Protein AF-A0A2D4SM81-F1 (afdb_monomer)

Sequence (278 aa):
PNEGNGKFTEITHEAGLAWAGDAAAAGEWVDYNSDGLLDYYLPNGLWSNGSQELDSLFFRAEVAAYGDAILGNIPENTDNSDPMPNDVNGRAIFEANGGPNPILTVLRNHRTGAELSYSMAGNQRNRLFRNNGDGTFTEVGYLENADRQEDGYIVAPVDINNDGIQDLVLRNTDPAPENSYPSVIALQNTLHANAVNISLEGINSNRDGIGAMVTAKIGDQTILREVRSVNGAVQTQAGAYIGLGNATKIDRLEVRWPSGVTTVQTNVQPGAIRITEE

Mean predicted aligned error: 12.26 Å

Structure (mmCIF, N/CA/C/O backbone):
data_AF-A0A2D4SM81-F1
#
_entry.id   AF-A0A2D4SM81-F1
#
loop_
_atom_site.group_PDB
_atom_site.id
_atom_site.type_symbol
_atom_site.label_atom_id
_atom_site.label_alt_id
_atom_site.label_comp_id
_atom_site.label_asym_id
_atom_site.label_entity_id
_atom_site.label_seq_id
_atom_site.pdbx_PDB_ins_code
_atom_site.Cartn_x
_atom_site.Cartn_y
_atom_site.Cartn_z
_atom_site.occupancy
_atom_site.B_iso_or_equiv
_atom_site.auth_seq_id
_atom_site.auth_comp_id
_atom_site.auth_asym_id
_atom_site.auth_atom_id
_atom_site.pdbx_PDB_model_num
ATOM 1 N N . PRO A 1 1 ? 1.969 -18.904 -0.672 1.00 81.62 1 PRO A N 1
ATOM 2 C CA . PRO A 1 1 ? 1.131 -18.979 0.556 1.00 81.62 1 PRO A CA 1
ATOM 3 C C . PRO A 1 1 ? 1.836 -19.727 1.688 1.00 81.62 1 PRO A C 1
ATOM 5 O O . PRO A 1 1 ? 2.590 -20.644 1.388 1.00 81.62 1 PRO A O 1
ATOM 8 N N . ASN A 1 2 ? 1.598 -19.366 2.955 1.00 82.94 2 ASN A N 1
ATOM 9 C CA . ASN A 1 2 ? 2.042 -20.171 4.101 1.00 82.94 2 ASN A CA 1
ATOM 10 C C . ASN A 1 2 ? 1.047 -21.320 4.326 1.00 82.94 2 ASN A C 1
ATOM 12 O O . ASN A 1 2 ? -0.139 -21.074 4.525 1.00 82.94 2 ASN A O 1
ATOM 16 N N . GLU A 1 3 ? 1.528 -22.559 4.316 1.00 88.12 3 GLU A N 1
ATOM 17 C CA . GLU A 1 3 ? 0.705 -23.766 4.475 1.00 88.12 3 GLU A CA 1
ATOM 18 C C . GLU A 1 3 ? 0.355 -24.077 5.946 1.00 88.12 3 GLU A C 1
ATOM 20 O O . GLU A 1 3 ? -0.290 -25.081 6.240 1.00 88.12 3 GLU A O 1
ATOM 25 N N . GLY A 1 4 ? 0.813 -23.259 6.901 1.00 86.44 4 GLY A N 1
ATOM 26 C CA . GLY A 1 4 ? 0.564 -23.444 8.338 1.00 86.44 4 GLY A CA 1
ATOM 27 C C . GLY A 1 4 ? 1.399 -24.555 8.988 1.00 86.44 4 GLY A C 1
ATOM 28 O O . GLY A 1 4 ? 1.305 -24.782 10.190 1.00 86.44 4 GLY A O 1
ATOM 29 N N . ASN A 1 5 ? 2.250 -25.226 8.214 1.00 90.06 5 ASN A N 1
ATOM 30 C CA . ASN A 1 5 ? 3.157 -26.295 8.643 1.00 90.06 5 ASN A CA 1
ATOM 31 C C . ASN A 1 5 ? 4.643 -25.874 8.546 1.00 90.06 5 ASN A C 1
ATOM 33 O O . ASN A 1 5 ? 5.532 -26.725 8.560 1.00 90.06 5 ASN A O 1
ATOM 37 N N . GLY A 1 6 ? 4.907 -24.570 8.395 1.00 88.56 6 GLY A N 1
ATOM 38 C CA . GLY A 1 6 ? 6.247 -24.024 8.163 1.00 88.56 6 GLY A CA 1
ATOM 39 C C . GLY A 1 6 ? 6.744 -24.142 6.718 1.00 88.56 6 GLY A C 1
ATOM 40 O O . GLY A 1 6 ? 7.906 -23.833 6.460 1.00 88.56 6 GLY A O 1
ATOM 41 N N . LYS A 1 7 ? 5.897 -24.580 5.779 1.00 87.62 7 LYS A N 1
ATOM 42 C CA . LYS A 1 7 ? 6.185 -24.590 4.342 1.00 87.62 7 LYS A CA 1
ATOM 43 C C . LYS A 1 7 ? 5.466 -23.464 3.618 1.00 87.62 7 LYS A C 1
ATOM 45 O O . LYS A 1 7 ? 4.435 -22.954 4.064 1.00 87.62 7 LYS A O 1
ATOM 50 N N . PHE A 1 8 ? 6.024 -23.128 2.463 1.00 90.12 8 PHE A N 1
ATOM 51 C CA . PHE A 1 8 ? 5.489 -22.129 1.562 1.00 90.12 8 PHE A CA 1
ATOM 52 C C . PHE A 1 8 ? 5.303 -22.734 0.177 1.00 90.12 8 PHE A C 1
ATOM 54 O O . PHE A 1 8 ? 6.195 -23.414 -0.329 1.00 90.12 8 PHE A O 1
ATOM 61 N N . THR A 1 9 ? 4.158 -22.447 -0.432 1.00 88.50 9 THR A N 1
ATOM 62 C CA . THR A 1 9 ? 3.916 -22.713 -1.851 1.00 88.50 9 THR A CA 1
ATOM 63 C C . THR A 1 9 ? 4.319 -21.480 -2.657 1.00 88.50 9 THR A C 1
ATOM 65 O O . THR A 1 9 ? 3.879 -20.367 -2.340 1.00 88.50 9 THR A O 1
ATOM 68 N N . GLU A 1 10 ? 5.160 -21.683 -3.667 1.00 90.50 10 GLU A N 1
ATOM 69 C CA . GLU A 1 10 ? 5.492 -20.701 -4.704 1.00 90.50 10 GLU A CA 1
ATOM 70 C C . GLU A 1 10 ? 4.280 -20.585 -5.647 1.00 90.50 10 GLU A C 1
ATOM 72 O O . GLU A 1 10 ? 3.741 -21.615 -6.045 1.00 90.50 10 GLU A O 1
ATOM 77 N N . ILE A 1 11 ? 3.785 -19.365 -5.885 1.00 90.75 11 ILE A N 1
ATOM 78 C CA . ILE A 1 11 ? 2.580 -19.107 -6.704 1.00 90.75 11 ILE A CA 1
ATOM 79 C C . ILE A 1 11 ? 2.738 -17.877 -7.608 1.00 90.75 11 ILE A C 1
ATOM 81 O O . ILE A 1 11 ? 1.751 -17.274 -8.017 1.00 90.75 11 ILE A O 1
ATOM 85 N N . THR A 1 12 ? 3.960 -17.394 -7.821 1.00 86.06 12 THR A N 1
ATOM 86 C CA . THR A 1 12 ? 4.223 -16.087 -8.441 1.00 86.06 12 THR A CA 1
ATOM 87 C C . THR A 1 12 ? 3.608 -16.019 -9.836 1.00 86.06 12 THR A C 1
ATOM 89 O O . THR A 1 12 ? 3.014 -15.005 -10.201 1.00 86.06 12 THR A O 1
ATOM 92 N N . HIS A 1 13 ? 3.680 -17.114 -10.596 1.00 86.75 13 HIS A N 1
ATOM 93 C CA . HIS A 1 13 ? 3.093 -17.192 -11.930 1.00 86.75 13 HIS A CA 1
ATOM 94 C C . HIS A 1 13 ? 1.565 -17.277 -11.896 1.00 86.75 13 HIS A C 1
ATOM 96 O O . HIS A 1 13 ? 0.893 -16.560 -12.634 1.00 86.75 13 HIS A O 1
ATOM 102 N N . GLU A 1 14 ? 1.004 -18.108 -11.023 1.00 89.81 14 GLU A N 1
ATOM 103 C CA . GLU A 1 14 ? -0.441 -18.266 -10.844 1.00 89.81 14 GLU A CA 1
ATOM 104 C C . GLU A 1 14 ? -1.099 -16.986 -10.320 1.00 89.81 14 GLU A C 1
ATOM 106 O O . GLU A 1 14 ? -2.221 -16.666 -10.701 1.00 89.81 14 GLU A O 1
ATOM 111 N N . ALA A 1 15 ? -0.387 -16.234 -9.483 1.00 89.00 15 ALA A N 1
ATOM 112 C CA . ALA A 1 15 ? -0.835 -14.964 -8.936 1.00 89.00 15 ALA A CA 1
ATOM 113 C C . ALA A 1 15 ? -0.722 -13.804 -9.937 1.00 89.00 15 ALA A C 1
ATOM 115 O O . ALA A 1 15 ? -1.114 -12.696 -9.598 1.00 89.00 15 ALA A O 1
ATOM 116 N N . GLY A 1 16 ? -0.175 -14.001 -11.143 1.00 86.19 16 GLY A N 1
ATOM 117 C CA . GLY A 1 16 ? 0.032 -12.906 -12.102 1.00 86.19 16 GLY A CA 1
ATOM 118 C C . GLY A 1 16 ? 1.140 -11.922 -11.699 1.00 86.19 16 GLY A C 1
ATOM 119 O O . GLY A 1 16 ? 1.211 -10.817 -12.230 1.00 86.19 16 GLY A O 1
ATOM 120 N N . LEU A 1 17 ? 2.015 -12.324 -10.773 1.00 85.62 17 LEU A N 1
ATOM 121 C CA . LEU A 1 17 ? 3.181 -11.558 -10.321 1.00 85.62 17 LEU A CA 1
ATOM 122 C C . LEU A 1 17 ? 4.474 -11.992 -11.030 1.00 85.62 17 LEU A C 1
ATOM 124 O O . LEU A 1 17 ? 5.533 -11.415 -10.785 1.00 85.62 17 LEU A O 1
ATOM 128 N N . ALA A 1 18 ? 4.414 -13.020 -11.888 1.00 76.38 18 ALA A N 1
ATOM 129 C CA . ALA A 1 18 ? 5.562 -13.480 -12.659 1.00 76.38 18 ALA A CA 1
ATOM 130 C C . ALA A 1 18 ? 5.935 -12.433 -13.697 1.00 76.38 18 ALA A C 1
ATOM 132 O O . ALA A 1 18 ? 5.368 -12.352 -14.785 1.00 76.38 18 ALA A O 1
ATOM 133 N N . TRP A 1 19 ? 6.932 -11.646 -13.337 1.00 72.81 19 TRP A N 1
ATOM 134 C CA . TRP A 1 19 ? 7.587 -10.720 -14.224 1.00 72.81 19 TRP A CA 1
ATOM 135 C C . TRP A 1 19 ? 9.088 -11.016 -14.244 1.00 72.81 19 TRP A C 1
ATOM 137 O O . TRP A 1 19 ? 9.701 -11.271 -13.207 1.00 72.81 19 TRP A O 1
ATOM 147 N N . ALA A 1 20 ? 9.667 -10.991 -15.444 1.00 63.34 20 ALA A N 1
ATOM 148 C CA . ALA A 1 20 ? 11.096 -11.123 -15.660 1.00 63.34 20 ALA A CA 1
ATOM 149 C C . ALA A 1 20 ? 11.736 -9.737 -15.804 1.00 63.34 20 ALA A C 1
ATOM 151 O O . ALA A 1 20 ? 11.612 -9.079 -16.836 1.00 63.34 20 ALA A O 1
ATOM 152 N N . GLY A 1 21 ? 12.438 -9.300 -14.767 1.00 59.59 21 GLY A N 1
ATOM 153 C CA . GLY A 1 21 ? 13.356 -8.172 -14.833 1.00 59.59 21 GLY A CA 1
ATOM 154 C C . GLY A 1 21 ? 13.837 -7.771 -13.449 1.00 59.59 21 GLY A C 1
ATOM 155 O O . GLY A 1 21 ? 13.685 -8.531 -12.489 1.00 59.59 21 GLY A O 1
ATOM 156 N N . ASP A 1 22 ? 14.460 -6.604 -13.356 1.00 58.16 22 ASP A N 1
ATOM 157 C CA . ASP A 1 22 ? 15.338 -6.305 -12.240 1.00 58.16 22 ASP A CA 1
ATOM 158 C C . ASP A 1 22 ? 14.770 -5.247 -11.290 1.00 58.16 22 ASP A C 1
ATOM 160 O O . ASP A 1 22 ? 15.027 -4.046 -11.378 1.00 58.16 22 ASP A O 1
ATOM 164 N N . ALA A 1 23 ? 14.014 -5.720 -10.305 1.00 60.69 23 ALA A N 1
ATOM 165 C CA . ALA A 1 23 ? 13.613 -4.891 -9.177 1.00 60.69 23 ALA A CA 1
ATOM 166 C C . ALA A 1 23 ? 14.750 -4.763 -8.160 1.00 60.69 23 ALA A C 1
ATOM 168 O O . ALA A 1 23 ? 15.427 -5.746 -7.838 1.00 60.69 23 ALA A O 1
ATOM 169 N N . ALA A 1 24 ? 14.917 -3.573 -7.587 1.00 58.28 24 ALA A N 1
ATOM 170 C CA . ALA A 1 24 ? 15.863 -3.371 -6.503 1.00 58.28 24 ALA A CA 1
ATOM 171 C C . ALA A 1 24 ? 15.214 -2.862 -5.220 1.00 58.28 24 ALA A C 1
ATOM 173 O O . ALA A 1 24 ? 14.233 -2.127 -5.221 1.00 58.28 24 ALA A O 1
ATOM 174 N N . ALA A 1 25 ? 15.848 -3.264 -4.120 1.00 63.91 25 ALA A N 1
ATOM 175 C CA . ALA A 1 25 ? 15.614 -2.863 -2.738 1.00 63.91 25 ALA A CA 1
ATOM 176 C C . ALA A 1 25 ? 14.220 -3.136 -2.153 1.00 63.91 25 ALA A C 1
ATOM 178 O O . ALA A 1 25 ? 14.126 -4.032 -1.313 1.00 63.91 25 ALA A O 1
ATOM 179 N N . ALA A 1 26 ? 13.177 -2.374 -2.495 1.00 72.38 26 ALA A N 1
ATOM 180 C CA . ALA A 1 26 ? 11.887 -2.498 -1.810 1.00 72.38 26 ALA A CA 1
ATOM 181 C C . ALA A 1 26 ? 10.690 -2.035 -2.654 1.00 72.38 26 ALA A C 1
ATOM 183 O O . ALA A 1 26 ? 10.523 -0.844 -2.915 1.00 72.38 26 ALA A O 1
ATOM 184 N N . GLY A 1 27 ? 9.818 -2.985 -3.002 1.00 84.50 27 GLY A N 1
ATOM 185 C CA . GLY A 1 27 ? 8.424 -2.688 -3.331 1.00 84.50 27 GLY A CA 1
ATOM 186 C C . GLY A 1 27 ? 7.577 -2.497 -2.072 1.00 84.50 27 GLY A C 1
ATOM 187 O O . GLY A 1 27 ? 7.961 -2.933 -0.984 1.00 84.50 27 GLY A O 1
ATOM 188 N N . GLU A 1 28 ? 6.415 -1.875 -2.226 1.00 89.38 28 GLU A N 1
ATOM 189 C CA . GLU A 1 28 ? 5.525 -1.520 -1.122 1.00 89.38 28 GLU A CA 1
ATOM 190 C C . GLU A 1 28 ? 4.087 -1.958 -1.393 1.00 89.38 28 GLU A C 1
ATOM 192 O O . GLU A 1 28 ? 3.617 -1.931 -2.532 1.00 89.38 28 GLU A O 1
ATOM 197 N N . TRP A 1 29 ? 3.395 -2.357 -0.326 1.00 90.94 29 TRP A N 1
ATOM 198 C CA . TRP A 1 29 ? 1.969 -2.651 -0.379 1.00 90.94 29 TRP A CA 1
ATOM 199 C C . TRP A 1 29 ? 1.172 -1.368 -0.156 1.00 90.94 29 TRP A C 1
ATOM 201 O O . TRP A 1 29 ? 1.358 -0.677 0.845 1.00 90.94 29 TRP A O 1
ATOM 211 N N . VAL A 1 30 ? 0.261 -1.067 -1.072 1.00 91.56 30 VAL A N 1
ATOM 212 C CA . VAL A 1 30 ? -0.520 0.174 -1.096 1.00 91.56 30 VAL A CA 1
ATOM 213 C C . VAL A 1 30 ? -1.942 -0.142 -1.540 1.00 91.56 30 VAL A C 1
ATOM 215 O O . VAL A 1 30 ? -2.146 -1.016 -2.362 1.00 91.56 30 VAL A O 1
ATOM 218 N N . ASP A 1 31 ? -2.939 0.532 -0.988 1.00 93.69 31 ASP A N 1
ATOM 219 C CA . ASP A 1 31 ? -4.341 0.406 -1.414 1.00 93.69 31 ASP A CA 1
ATOM 220 C C . ASP A 1 31 ? -4.615 1.552 -2.402 1.00 93.69 31 ASP A C 1
ATOM 222 O O . ASP A 1 31 ? -5.158 2.594 -2.032 1.00 93.69 31 ASP A O 1
ATOM 226 N N . TYR A 1 32 ? -4.062 1.438 -3.619 1.00 93.75 32 TYR A N 1
ATOM 227 C CA . TYR A 1 32 ? -3.833 2.585 -4.511 1.00 93.75 32 TYR A CA 1
ATOM 228 C C . TYR A 1 32 ? -5.134 3.132 -5.101 1.00 93.75 32 TYR A C 1
ATOM 230 O O . TYR A 1 32 ? -5.291 4.339 -5.261 1.00 93.75 32 TYR A O 1
ATOM 238 N N . ASN A 1 33 ? -6.096 2.260 -5.389 1.00 93.06 33 ASN A N 1
ATOM 239 C CA . ASN A 1 33 ? -7.439 2.641 -5.839 1.00 93.06 33 ASN A CA 1
ATOM 240 C C . ASN A 1 33 ? -8.459 2.757 -4.690 1.00 93.06 33 ASN A C 1
ATOM 242 O O . ASN A 1 33 ? -9.653 2.926 -4.952 1.00 93.06 33 ASN A O 1
ATOM 246 N N . SER A 1 34 ? -7.995 2.647 -3.442 1.00 93.75 34 SER A N 1
ATOM 247 C CA . SER A 1 34 ? -8.802 2.689 -2.224 1.00 93.75 34 SER A CA 1
ATOM 248 C C . SER A 1 34 ? -9.969 1.691 -2.212 1.00 93.75 34 SER A C 1
ATOM 250 O O . SER A 1 34 ? -11.027 2.001 -1.659 1.00 93.75 34 SER A O 1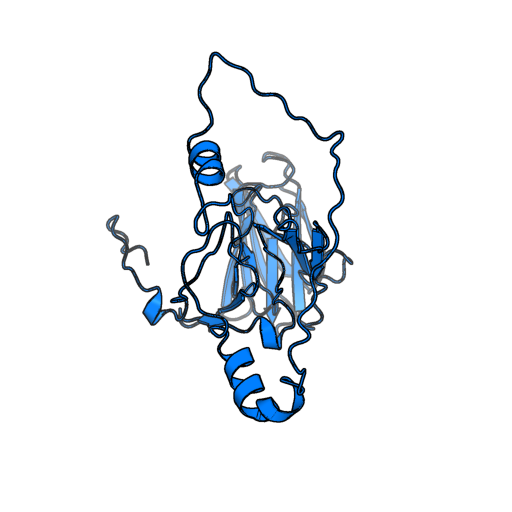
ATOM 252 N N . ASP A 1 35 ? -9.819 0.503 -2.798 1.00 93.19 35 ASP A N 1
ATOM 253 C CA . ASP A 1 35 ? -10.849 -0.545 -2.785 1.00 93.19 35 ASP A CA 1
ATOM 254 C C . ASP A 1 35 ? -10.798 -1.454 -1.539 1.00 93.19 35 ASP A C 1
ATOM 256 O O . ASP A 1 35 ? -11.676 -2.299 -1.330 1.00 93.19 35 ASP A O 1
ATOM 260 N N . GLY A 1 36 ? -9.807 -1.246 -0.668 1.00 92.94 36 GLY A N 1
ATOM 261 C CA . GLY A 1 36 ? -9.619 -2.006 0.563 1.00 92.94 36 GLY A CA 1
ATOM 262 C C . GLY A 1 36 ? -8.659 -3.189 0.413 1.00 92.94 36 GLY A C 1
ATOM 263 O O . GLY A 1 36 ? -8.247 -3.785 1.425 1.00 92.94 36 GLY A O 1
ATOM 264 N N . LEU A 1 37 ? -8.278 -3.535 -0.815 1.00 93.88 37 LEU A N 1
ATOM 265 C CA . LEU A 1 37 ? -7.278 -4.543 -1.133 1.00 93.88 37 LEU A CA 1
ATOM 266 C C . LEU A 1 37 ? -5.895 -3.890 -1.209 1.00 93.88 37 LEU A C 1
ATOM 268 O O . LEU A 1 37 ? -5.738 -2.724 -1.541 1.00 93.88 37 LEU A O 1
ATOM 272 N N . LEU A 1 38 ? -4.863 -4.643 -0.827 1.00 94.56 38 LEU A N 1
ATOM 273 C CA . LEU A 1 38 ? -3.490 -4.170 -0.987 1.00 94.56 38 LEU A CA 1
ATOM 274 C C . LEU A 1 38 ? -2.998 -4.556 -2.381 1.00 94.56 38 LEU A C 1
ATOM 276 O O . LEU A 1 38 ? -2.849 -5.748 -2.668 1.00 94.56 38 LEU A O 1
ATOM 280 N N . ASP A 1 39 ? -2.729 -3.541 -3.189 1.00 95.31 39 ASP A N 1
ATOM 281 C CA . ASP A 1 39 ? -1.942 -3.573 -4.415 1.00 95.31 39 ASP A CA 1
ATOM 282 C C . ASP A 1 39 ? -0.445 -3.585 -4.082 1.00 95.31 39 ASP A C 1
ATOM 284 O O . ASP A 1 39 ? -0.030 -3.305 -2.952 1.00 95.31 39 ASP A O 1
ATOM 288 N N . TYR A 1 40 ? 0.386 -3.894 -5.073 1.00 93.56 40 TYR A N 1
ATOM 289 C CA . TYR A 1 40 ? 1.834 -3.941 -4.904 1.00 93.56 40 TYR A CA 1
ATOM 290 C C . TYR A 1 40 ? 2.543 -3.031 -5.902 1.00 93.56 40 TYR A C 1
ATOM 292 O O . TYR A 1 40 ? 2.487 -3.260 -7.110 1.00 93.56 40 TYR A O 1
ATOM 300 N N . TYR A 1 41 ? 3.237 -2.009 -5.402 1.00 91.94 41 TYR A N 1
ATOM 301 C CA . TYR A 1 41 ? 4.102 -1.170 -6.222 1.00 91.94 41 TYR A CA 1
ATOM 302 C C . TYR A 1 41 ? 5.533 -1.695 -6.182 1.00 91.94 41 TYR A C 1
ATOM 304 O O . TYR A 1 41 ? 6.110 -1.867 -5.107 1.00 91.94 41 TYR A O 1
ATOM 312 N N . LEU A 1 42 ? 6.128 -1.897 -7.352 1.00 88.69 42 LEU A N 1
ATOM 313 C CA . LEU A 1 42 ? 7.478 -2.417 -7.507 1.00 88.69 42 LEU A CA 1
ATOM 314 C C . LEU A 1 42 ? 8.340 -1.421 -8.297 1.00 88.69 42 LEU A C 1
ATOM 316 O O . LEU A 1 42 ? 8.179 -1.312 -9.519 1.00 88.69 42 LEU A O 1
ATOM 320 N N . PRO A 1 43 ? 9.256 -0.698 -7.622 1.00 83.56 43 PRO A N 1
ATOM 321 C CA . PRO A 1 43 ? 10.294 0.067 -8.291 1.00 83.56 43 PRO A CA 1
ATOM 322 C C . PRO A 1 43 ? 11.216 -0.863 -9.075 1.00 83.56 43 PRO A C 1
ATOM 324 O O . PRO A 1 43 ? 11.564 -1.957 -8.622 1.00 83.56 43 PRO A O 1
ATOM 327 N N . ASN A 1 44 ? 11.619 -0.408 -10.248 1.00 75.19 44 ASN A N 1
ATOM 328 C CA . ASN A 1 44 ? 12.566 -1.094 -11.098 1.00 75.19 44 ASN A CA 1
ATOM 329 C C . ASN A 1 44 ? 13.899 -0.341 -11.094 1.00 75.19 44 ASN A C 1
ATOM 331 O O . ASN A 1 44 ? 13.887 0.853 -11.356 1.00 75.19 44 ASN A O 1
ATOM 335 N N . GLY A 1 45 ? 15.031 -1.023 -10.882 1.00 63.44 45 GLY A N 1
ATOM 336 C CA . GLY A 1 45 ? 16.354 -0.418 -11.088 1.00 63.44 45 GLY A CA 1
ATOM 337 C C . GLY A 1 45 ? 17.359 -0.590 -9.948 1.00 63.44 45 GLY A C 1
ATOM 338 O O . GLY A 1 45 ? 17.153 -0.081 -8.858 1.00 63.44 45 GLY A O 1
ATOM 339 N N . LEU A 1 46 ? 18.484 -1.273 -10.226 1.00 54.19 46 LEU A N 1
ATOM 340 C CA . LEU A 1 46 ? 19.821 -1.134 -9.587 1.00 54.19 46 LEU A CA 1
ATOM 341 C C . LEU A 1 46 ? 20.835 -2.115 -10.211 1.00 54.19 46 LEU A C 1
ATOM 343 O O . LEU A 1 46 ? 22.029 -1.834 -10.277 1.00 54.19 46 LEU A O 1
ATOM 347 N N . TRP A 1 47 ? 20.356 -3.273 -10.664 1.00 49.88 47 TRP A N 1
ATOM 348 C CA . TRP A 1 47 ? 21.107 -4.321 -11.361 1.00 49.88 47 TRP A CA 1
ATOM 349 C C . TRP A 1 47 ? 20.337 -4.679 -12.634 1.00 49.88 47 TRP A C 1
ATOM 351 O O . TRP A 1 47 ? 19.135 -4.483 -12.647 1.00 49.88 47 TRP A O 1
ATOM 361 N N . SER A 1 48 ? 20.973 -5.158 -13.7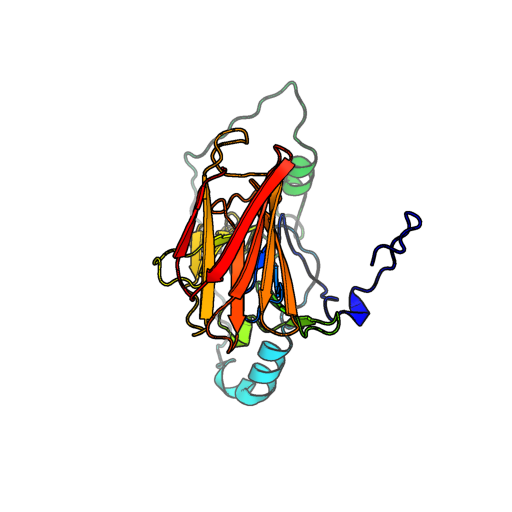01 1.00 47.38 48 SER A N 1
ATOM 362 C CA . SER A 1 48 ? 20.245 -5.894 -14.743 1.00 47.38 48 SER A CA 1
ATOM 363 C C . SER A 1 48 ? 21.140 -6.919 -15.420 1.00 47.38 48 SER A C 1
ATOM 365 O O . SER A 1 48 ? 22.348 -6.933 -15.213 1.00 47.38 48 SER A O 1
ATOM 367 N N . ASN A 1 49 ? 20.566 -7.825 -16.198 1.00 33.62 49 ASN A N 1
ATOM 368 C CA . ASN A 1 49 ? 21.265 -8.500 -17.285 1.00 33.62 49 ASN A CA 1
ATOM 369 C C . ASN A 1 49 ? 20.231 -8.895 -18.337 1.00 33.62 49 ASN A C 1
ATOM 371 O O . ASN A 1 49 ? 19.316 -9.659 -18.045 1.00 33.62 49 ASN A O 1
ATOM 375 N N . GLY A 1 50 ? 20.456 -8.473 -19.579 1.00 36.66 50 GLY A N 1
ATOM 376 C CA . GLY A 1 50 ? 19.795 -9.048 -20.744 1.00 36.66 50 GLY A CA 1
ATOM 377 C C . GLY A 1 50 ? 18.550 -8.288 -21.189 1.00 36.66 50 GLY A C 1
ATOM 378 O O . GLY A 1 50 ? 17.663 -7.959 -20.414 1.00 36.66 50 GLY A O 1
ATOM 379 N N . SER A 1 51 ? 18.505 -8.024 -22.489 1.00 44.56 51 SER A N 1
ATOM 380 C CA . SER A 1 51 ? 17.413 -7.397 -23.233 1.00 44.56 51 SER A CA 1
ATOM 381 C C . SER A 1 51 ? 16.004 -7.830 -22.796 1.00 44.56 51 SER A C 1
ATOM 383 O O . SER A 1 51 ? 15.700 -9.024 -22.874 1.00 44.56 51 SER A O 1
ATOM 385 N N . GLN A 1 52 ? 15.132 -6.860 -22.482 1.00 45.00 52 GLN A N 1
ATOM 386 C CA . GLN A 1 52 ? 13.717 -6.835 -22.896 1.00 45.00 52 GLN A CA 1
ATOM 387 C C . GLN A 1 52 ? 13.034 -5.506 -22.514 1.00 45.00 52 GLN A C 1
ATOM 389 O O . GLN A 1 52 ? 12.872 -5.179 -21.343 1.00 45.00 52 GLN A O 1
ATOM 394 N N . GLU A 1 53 ? 12.622 -4.750 -23.536 1.00 46.78 53 GLU A N 1
ATOM 395 C CA . GLU A 1 53 ? 12.029 -3.403 -23.453 1.00 46.78 53 GLU A CA 1
ATOM 396 C C . GLU A 1 53 ? 10.487 -3.392 -23.352 1.00 46.78 53 GLU A C 1
ATOM 398 O O . GLU A 1 53 ? 9.871 -2.339 -23.468 1.00 46.78 53 GLU A O 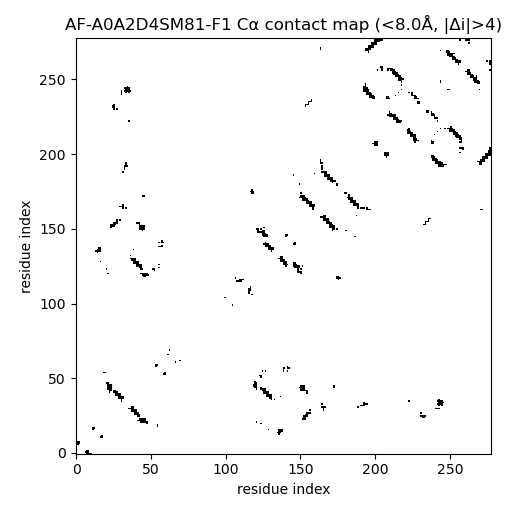1
ATOM 403 N N . LEU A 1 54 ? 9.812 -4.539 -23.199 1.00 43.69 54 LEU A N 1
ATOM 404 C CA . LEU A 1 54 ? 8.392 -4.649 -23.584 1.00 43.69 54 LEU A CA 1
ATOM 405 C C . LEU A 1 54 ? 7.534 -5.544 -22.674 1.00 43.69 54 LEU A C 1
ATOM 407 O O . LEU A 1 54 ? 6.683 -6.270 -23.173 1.00 43.69 54 LEU A O 1
ATOM 411 N N . ASP A 1 55 ? 7.700 -5.507 -21.353 1.00 48.38 55 ASP A N 1
ATOM 412 C CA . ASP A 1 55 ? 6.978 -6.429 -20.451 1.00 48.38 55 ASP A CA 1
ATOM 413 C C . ASP A 1 55 ? 5.872 -5.797 -19.593 1.00 48.38 55 ASP A C 1
ATOM 415 O O . ASP A 1 55 ? 5.378 -6.437 -18.666 1.00 48.38 55 ASP A O 1
ATOM 419 N N . SER A 1 56 ? 5.450 -4.561 -19.871 1.00 49.41 56 SER A N 1
ATOM 420 C CA . SER A 1 56 ? 4.129 -4.109 -19.401 1.00 49.41 56 SER A CA 1
ATOM 421 C C . SER A 1 56 ? 3.066 -4.613 -20.375 1.00 49.41 56 SER A C 1
ATOM 423 O O . SER A 1 56 ? 3.145 -4.351 -21.576 1.00 49.41 56 SER A O 1
ATOM 425 N N . LEU A 1 57 ? 2.062 -5.338 -19.870 1.00 48.59 57 LEU A N 1
ATOM 426 C CA . LEU A 1 57 ? 0.959 -5.857 -20.687 1.00 48.59 57 LEU A CA 1
ATOM 427 C C . LEU A 1 57 ? 0.231 -4.720 -21.418 1.00 48.59 57 LEU A C 1
ATOM 429 O O . LEU A 1 57 ? -0.101 -4.850 -22.598 1.00 48.59 57 LEU A O 1
ATOM 433 N N . PHE A 1 58 ? 0.028 -3.596 -20.732 1.00 46.81 58 PHE A N 1
ATOM 434 C CA . PHE A 1 58 ? -0.716 -2.459 -21.263 1.00 46.81 58 PHE A CA 1
ATOM 435 C C . PHE A 1 58 ? 0.117 -1.579 -22.188 1.00 46.81 58 PHE A C 1
ATOM 437 O O . PHE A 1 58 ? -0.390 -1.169 -23.228 1.00 46.81 58 PHE A O 1
ATOM 444 N N . PHE A 1 59 ? 1.407 -1.384 -21.904 1.00 47.56 59 PHE A N 1
ATOM 445 C CA . PHE A 1 59 ? 2.295 -0.726 -22.865 1.00 47.56 59 PHE A CA 1
ATOM 446 C C . PHE A 1 59 ? 2.386 -1.513 -24.179 1.00 47.56 59 PHE A C 1
ATOM 448 O O . PHE A 1 59 ? 2.296 -0.937 -25.259 1.00 47.56 59 PHE A O 1
ATOM 455 N N . ARG A 1 60 ? 2.491 -2.849 -24.111 1.00 49.69 60 ARG A N 1
ATOM 456 C CA . ARG A 1 60 ? 2.479 -3.705 -25.311 1.00 49.69 60 ARG A CA 1
ATOM 457 C C . ARG A 1 60 ? 1.182 -3.564 -26.099 1.00 49.69 60 ARG A C 1
ATOM 459 O O . ARG A 1 60 ? 1.230 -3.553 -27.324 1.00 49.69 60 ARG A O 1
ATOM 466 N N . ALA A 1 61 ? 0.042 -3.484 -25.412 1.00 46.62 61 ALA A N 1
ATOM 467 C CA . ALA A 1 61 ? -1.256 -3.299 -26.051 1.00 46.62 61 ALA A CA 1
ATOM 468 C C . ALA A 1 61 ? -1.352 -1.932 -26.752 1.00 46.62 61 ALA A C 1
ATOM 470 O O . ALA A 1 61 ? -1.808 -1.874 -27.890 1.00 46.62 61 ALA A O 1
ATOM 471 N N . GLU A 1 62 ? -0.856 -0.867 -26.120 1.00 43.12 62 GLU A N 1
ATOM 472 C CA . GLU A 1 62 ? -0.817 0.484 -26.692 1.00 43.12 62 GLU A CA 1
ATOM 473 C C . GLU A 1 62 ? 0.119 0.564 -27.909 1.00 43.12 62 GLU A C 1
ATOM 475 O O . GLU A 1 62 ? -0.281 1.025 -28.977 1.00 43.12 62 GLU A O 1
ATOM 480 N N . VAL A 1 63 ? 1.343 0.033 -27.807 1.00 46.06 63 VAL A N 1
ATOM 481 C CA . VAL A 1 63 ? 2.289 -0.037 -28.937 1.00 46.06 63 VAL A CA 1
ATOM 482 C C . VAL A 1 63 ? 1.721 -0.887 -30.077 1.00 46.06 63 VAL A C 1
ATOM 484 O O . VAL A 1 63 ? 1.863 -0.525 -31.242 1.00 46.06 63 VAL A O 1
ATOM 487 N N . ALA A 1 64 ? 1.034 -1.990 -29.774 1.00 42.75 64 ALA A N 1
ATOM 488 C CA . ALA A 1 64 ? 0.378 -2.808 -30.792 1.00 42.75 64 ALA A CA 1
ATOM 489 C C . ALA A 1 64 ? -0.813 -2.094 -31.459 1.00 42.75 64 ALA A C 1
ATOM 491 O O . ALA A 1 64 ? -1.107 -2.369 -32.622 1.00 42.75 64 ALA A O 1
ATOM 492 N N . ALA A 1 65 ? -1.489 -1.188 -30.747 1.00 36.72 65 ALA A N 1
ATOM 493 C CA . ALA A 1 65 ? -2.626 -0.428 -31.257 1.00 36.72 65 ALA A CA 1
ATOM 494 C C . ALA A 1 65 ? -2.221 0.848 -32.028 1.00 36.72 65 ALA A C 1
ATOM 496 O O . ALA A 1 65 ? -2.940 1.238 -32.948 1.00 36.72 65 ALA A O 1
ATOM 497 N N . TYR A 1 66 ? -1.079 1.473 -31.700 1.00 33.44 66 TYR A N 1
ATOM 498 C CA . TYR A 1 66 ? -0.692 2.805 -32.204 1.00 33.44 66 TYR A CA 1
ATOM 499 C C . TYR A 1 66 ? 0.773 2.934 -32.677 1.00 33.44 66 TYR A C 1
ATOM 501 O O . TYR A 1 66 ? 1.253 4.046 -32.914 1.00 33.44 66 TYR A O 1
ATOM 509 N N . GLY A 1 67 ? 1.492 1.818 -32.836 1.00 34.41 67 GLY A N 1
ATOM 510 C CA . GLY A 1 67 ? 2.948 1.768 -33.043 1.00 34.41 67 GLY A CA 1
ATOM 511 C C . GLY A 1 67 ? 3.515 2.611 -34.193 1.00 34.41 67 GLY A C 1
ATOM 512 O O . GLY A 1 67 ? 4.625 3.125 -34.061 1.00 34.41 67 GLY A O 1
ATOM 513 N N . ASP A 1 68 ? 2.750 2.851 -35.262 1.00 34.94 68 ASP A N 1
ATOM 514 C CA . ASP A 1 68 ? 3.202 3.674 -36.398 1.00 34.94 68 ASP A CA 1
ATOM 515 C C . ASP A 1 68 ? 3.296 5.180 -36.073 1.00 34.94 68 ASP A C 1
ATOM 517 O O . ASP A 1 68 ? 4.005 5.914 -36.760 1.00 34.94 68 ASP A O 1
ATOM 521 N N . ALA A 1 69 ? 2.615 5.664 -35.027 1.00 34.44 69 ALA A N 1
ATOM 522 C CA . ALA A 1 69 ? 2.642 7.077 -34.633 1.00 34.44 69 ALA A CA 1
ATOM 523 C C . ALA A 1 69 ? 3.692 7.395 -33.551 1.00 34.44 69 ALA A C 1
ATOM 525 O O . ALA A 1 69 ? 4.123 8.542 -33.441 1.00 34.44 69 ALA A O 1
ATOM 526 N N . ILE A 1 70 ? 4.103 6.398 -32.758 1.00 36.16 70 ILE A N 1
ATOM 527 C CA . ILE A 1 70 ? 4.994 6.578 -31.596 1.00 36.16 70 ILE A CA 1
ATOM 528 C C . ILE A 1 70 ? 6.469 6.341 -31.964 1.00 36.16 70 ILE A C 1
ATOM 530 O O . ILE A 1 70 ? 7.346 7.015 -31.431 1.00 36.16 70 ILE A O 1
ATOM 534 N N . LEU A 1 71 ? 6.762 5.453 -32.921 1.00 38.12 71 LEU A N 1
ATOM 535 C CA . LEU A 1 71 ? 8.130 5.108 -33.345 1.00 38.12 71 LEU A CA 1
ATOM 536 C C . LEU A 1 71 ? 8.666 6.012 -34.467 1.00 38.12 71 LEU A C 1
ATOM 538 O O . LEU A 1 71 ? 9.351 5.539 -35.371 1.00 38.12 71 LEU A O 1
ATOM 542 N N . GLY A 1 72 ? 8.313 7.302 -34.435 1.00 34.75 72 GLY A N 1
ATOM 543 C CA . GLY A 1 72 ? 8.602 8.276 -35.489 1.00 34.75 72 GLY A CA 1
ATOM 544 C C . GLY A 1 72 ? 9.981 8.098 -36.135 1.00 34.75 72 GLY A C 1
ATOM 545 O O . GLY A 1 72 ? 10.994 8.088 -35.446 1.00 34.75 72 GLY A O 1
ATOM 546 N N . ASN A 1 73 ? 9.995 7.970 -37.467 1.00 40.22 73 ASN A N 1
ATOM 547 C CA . ASN A 1 73 ? 11.181 7.949 -38.332 1.00 40.22 73 ASN A CA 1
ATOM 548 C C . ASN A 1 73 ? 12.279 8.926 -37.858 1.00 40.22 73 ASN A C 1
ATOM 550 O O . ASN A 1 73 ? 12.236 10.111 -38.202 1.00 40.22 73 ASN A O 1
ATOM 554 N N . ILE A 1 74 ? 13.305 8.434 -37.162 1.00 38.69 74 ILE A N 1
ATOM 555 C CA . ILE A 1 74 ? 14.566 9.163 -36.983 1.00 38.69 74 ILE A CA 1
ATOM 556 C C . ILE A 1 74 ? 15.656 8.402 -37.747 1.00 38.69 74 ILE A C 1
ATOM 558 O O . ILE A 1 74 ? 15.941 7.253 -37.412 1.00 38.69 74 ILE A O 1
ATOM 562 N N . PRO A 1 75 ? 16.267 9.003 -38.786 1.00 35.69 75 PRO A N 1
ATOM 563 C CA . PRO A 1 75 ? 17.481 8.465 -39.383 1.00 35.69 75 PRO A CA 1
ATOM 564 C C . PRO A 1 75 ? 18.637 8.587 -38.384 1.00 35.69 75 PRO A C 1
ATOM 566 O O . PRO A 1 75 ? 18.811 9.647 -37.780 1.00 35.69 75 PRO A O 1
ATOM 569 N N . GLU A 1 76 ? 19.446 7.532 -38.255 1.00 39.56 76 GLU A N 1
ATOM 570 C CA . GLU A 1 76 ? 20.747 7.582 -37.577 1.00 39.56 76 GLU A CA 1
ATOM 571 C C . GLU A 1 76 ? 21.567 8.768 -38.102 1.00 39.56 76 GLU A C 1
ATOM 573 O O . GLU A 1 76 ? 21.855 8.851 -39.298 1.00 39.56 76 GLU A O 1
ATOM 578 N N . ASN A 1 77 ? 21.971 9.671 -37.207 1.00 35.09 77 ASN A N 1
ATOM 579 C CA . ASN A 1 77 ? 23.052 10.603 -37.492 1.00 35.09 77 ASN A CA 1
ATOM 580 C C . ASN A 1 77 ? 24.282 10.202 -36.676 1.00 35.09 77 ASN A C 1
ATOM 582 O O . ASN A 1 77 ? 24.308 10.314 -35.452 1.00 35.09 77 ASN A O 1
ATOM 586 N N . THR A 1 78 ? 25.278 9.707 -37.400 1.00 46.47 78 THR A N 1
ATOM 587 C CA . THR A 1 78 ? 26.633 9.409 -36.957 1.00 46.47 78 THR A CA 1
ATOM 588 C C . THR A 1 78 ? 27.461 10.693 -36.914 1.00 46.47 78 THR A C 1
ATOM 590 O O . THR A 1 78 ? 27.898 11.142 -37.971 1.00 46.47 78 THR A O 1
ATOM 593 N N . ASP A 1 79 ? 27.738 11.248 -35.733 1.00 36.34 79 ASP A N 1
ATOM 594 C CA . ASP A 1 79 ? 28.994 11.978 -35.507 1.00 36.34 79 ASP A CA 1
ATOM 595 C C . ASP A 1 79 ? 29.268 12.182 -34.008 1.00 36.34 79 ASP A C 1
ATOM 597 O O . ASP A 1 79 ? 28.544 12.914 -33.341 1.00 36.34 79 ASP A O 1
ATOM 601 N N . ASN A 1 80 ? 30.322 11.551 -33.482 1.00 40.44 80 ASN A N 1
ATOM 602 C CA . ASN A 1 80 ? 30.852 11.815 -32.141 1.00 40.44 80 ASN A CA 1
ATOM 603 C C . ASN A 1 80 ? 32.344 12.134 -32.271 1.00 40.44 80 ASN A C 1
ATOM 605 O O . ASN A 1 80 ? 33.210 11.292 -32.027 1.00 40.44 80 ASN A O 1
ATOM 609 N N . SER A 1 81 ? 32.643 13.370 -32.664 1.00 36.31 81 SER A N 1
ATOM 610 C CA . SER A 1 81 ? 33.976 13.952 -32.548 1.00 36.31 81 SER A CA 1
ATOM 611 C C . SER A 1 81 ? 33.931 15.230 -31.706 1.00 36.31 81 SER A C 1
ATOM 613 O O . SER A 1 81 ? 33.702 16.302 -32.254 1.00 36.31 81 SER A O 1
ATOM 615 N N . ASP A 1 82 ? 34.141 15.121 -30.390 1.00 35.88 82 ASP A N 1
ATOM 616 C CA . ASP A 1 82 ? 35.139 15.927 -29.656 1.00 35.88 82 ASP A CA 1
ATOM 617 C C . ASP A 1 82 ? 35.263 15.457 -28.184 1.00 35.88 82 ASP A C 1
ATOM 619 O O . ASP A 1 82 ? 34.252 15.092 -27.578 1.00 35.88 82 ASP A O 1
ATOM 623 N N . PRO A 1 83 ? 36.465 15.466 -27.573 1.00 49.31 83 PRO A N 1
ATOM 624 C CA . PRO A 1 83 ? 36.695 15.087 -26.187 1.00 49.31 83 PRO A CA 1
ATOM 625 C C . PRO A 1 83 ? 36.733 16.324 -25.275 1.00 49.31 83 PRO A C 1
ATOM 627 O O . PRO A 1 83 ? 37.362 17.322 -25.618 1.00 49.31 83 PRO A O 1
ATOM 630 N N . MET A 1 84 ? 36.213 16.243 -24.044 1.00 28.09 84 MET A N 1
ATOM 631 C CA . MET A 1 84 ? 36.733 17.107 -22.974 1.00 28.09 84 MET A CA 1
ATOM 632 C C . MET A 1 84 ? 36.788 16.446 -21.588 1.00 28.09 84 MET A C 1
ATOM 634 O O . MET A 1 84 ? 35.884 15.700 -21.215 1.00 28.09 84 MET A O 1
ATOM 638 N N . PRO A 1 85 ? 37.857 16.740 -20.817 1.00 35.72 85 PRO A N 1
ATOM 639 C CA . PRO A 1 85 ? 38.104 16.214 -19.484 1.00 35.72 85 PRO A CA 1
ATOM 640 C C . PRO A 1 85 ? 37.574 17.132 -18.364 1.00 35.72 85 PRO A C 1
ATOM 642 O O . PRO A 1 85 ? 37.567 18.354 -18.506 1.00 35.72 85 PRO A O 1
ATOM 645 N N . ASN A 1 86 ? 37.298 16.511 -17.209 1.00 28.25 86 ASN A N 1
ATOM 646 C CA . ASN A 1 86 ? 37.759 16.879 -15.854 1.00 28.25 86 ASN A CA 1
ATOM 647 C C . ASN A 1 86 ? 36.674 16.944 -14.752 1.00 28.25 86 ASN A C 1
ATOM 649 O O . ASN A 1 86 ? 35.886 17.880 -14.667 1.00 28.25 86 ASN A O 1
ATOM 653 N N . ASP A 1 87 ? 36.740 15.926 -13.886 1.00 35.94 87 ASP A N 1
ATOM 654 C CA . ASP A 1 87 ? 36.731 15.929 -12.409 1.00 35.94 87 ASP A CA 1
ATOM 655 C C . ASP A 1 87 ? 36.682 17.303 -11.699 1.00 35.94 87 ASP A C 1
ATOM 657 O O . ASP A 1 87 ? 37.499 18.167 -12.004 1.00 35.94 87 ASP A O 1
ATOM 661 N N . VAL A 1 88 ? 35.793 17.483 -10.703 1.00 28.59 88 VAL A N 1
ATOM 662 C CA . VAL A 1 88 ? 36.183 17.577 -9.271 1.00 28.59 88 VAL A CA 1
ATOM 663 C C . VAL A 1 88 ? 35.008 17.784 -8.292 1.00 28.59 88 VAL A C 1
ATOM 665 O O . VAL A 1 88 ? 34.295 18.783 -8.334 1.00 28.59 88 VAL A O 1
ATOM 668 N N . ASN A 1 89 ? 34.989 16.891 -7.289 1.00 29.70 89 ASN A N 1
ATOM 669 C CA . ASN A 1 89 ? 34.476 17.016 -5.908 1.00 29.70 89 ASN A CA 1
ATOM 670 C C . ASN A 1 89 ? 33.112 16.412 -5.530 1.00 29.70 89 ASN A C 1
ATOM 672 O O . ASN A 1 89 ? 32.186 17.104 -5.117 1.00 29.70 89 ASN A O 1
ATOM 676 N N . GLY A 1 90 ? 33.101 15.079 -5.448 1.00 28.64 90 GLY A N 1
ATOM 677 C CA . GLY A 1 90 ? 32.226 14.308 -4.559 1.00 28.64 90 GLY A CA 1
ATOM 678 C C . GLY A 1 90 ? 32.932 13.062 -4.011 1.00 28.64 90 GLY A C 1
ATOM 679 O O . GLY A 1 90 ? 32.484 11.945 -4.241 1.00 28.64 90 GLY A O 1
ATOM 680 N N . ARG A 1 91 ? 34.088 13.213 -3.344 1.00 25.64 91 ARG A N 1
ATOM 681 C CA . ARG A 1 91 ? 34.801 12.068 -2.741 1.00 25.64 91 ARG A CA 1
ATOM 682 C C . ARG A 1 91 ? 34.135 11.655 -1.424 1.00 25.64 91 ARG A C 1
ATOM 684 O O . ARG A 1 91 ? 34.204 12.399 -0.451 1.00 25.64 91 ARG A O 1
ATOM 691 N N . ALA A 1 92 ? 33.640 10.421 -1.353 1.00 25.30 92 ALA A N 1
ATOM 692 C CA . ALA A 1 92 ? 33.763 9.617 -0.140 1.00 25.30 92 ALA A CA 1
ATOM 693 C C . ALA A 1 92 ? 35.029 8.754 -0.281 1.00 25.30 92 ALA A C 1
ATOM 695 O O . ALA A 1 92 ? 35.113 7.887 -1.152 1.00 25.30 92 ALA A O 1
ATOM 696 N N . ILE A 1 93 ? 36.046 9.037 0.535 1.00 28.41 93 ILE A N 1
ATOM 697 C CA . ILE A 1 93 ? 37.270 8.234 0.629 1.00 28.41 93 ILE A CA 1
ATOM 698 C C . ILE A 1 93 ? 36.991 7.071 1.586 1.00 28.41 93 ILE A C 1
ATOM 700 O O . ILE A 1 93 ? 36.670 7.302 2.749 1.00 28.41 93 ILE A O 1
ATOM 704 N N . PHE A 1 94 ? 37.168 5.834 1.119 1.00 31.12 94 PHE A N 1
ATOM 705 C CA . PHE A 1 94 ? 37.362 4.668 1.983 1.00 31.12 94 PHE A CA 1
ATOM 706 C C . PHE A 1 94 ? 38.763 4.107 1.710 1.00 31.12 94 PHE A C 1
ATOM 708 O O . PHE A 1 94 ? 39.019 3.576 0.632 1.00 31.12 94 PHE A O 1
ATOM 715 N N . GLU A 1 9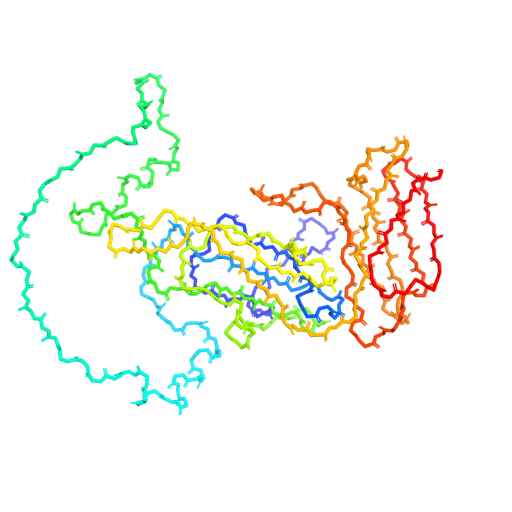5 ? 39.662 4.229 2.683 1.00 28.56 95 GLU A N 1
ATOM 716 C CA . GLU A 1 95 ? 40.986 3.592 2.712 1.00 28.56 95 GLU A CA 1
ATOM 717 C C . GLU A 1 95 ? 41.166 2.910 4.077 1.00 28.56 95 GLU A C 1
ATOM 719 O O . GLU A 1 95 ? 40.616 3.367 5.074 1.00 28.56 95 GLU A O 1
ATOM 724 N N . ALA A 1 96 ? 41.954 1.853 4.268 1.00 32.19 96 ALA A N 1
ATOM 725 C CA . ALA A 1 96 ? 42.503 0.835 3.366 1.00 32.19 96 ALA A CA 1
ATOM 726 C C . ALA A 1 96 ? 42.861 -0.439 4.174 1.00 32.19 96 ALA A C 1
ATOM 728 O O . ALA A 1 96 ? 43.690 -1.227 3.739 1.00 32.19 96 ALA A O 1
ATOM 729 N N . ASN A 1 97 ? 42.249 -0.655 5.351 1.00 38.47 97 ASN A N 1
ATOM 730 C CA . ASN A 1 97 ? 42.489 -1.845 6.191 1.00 38.47 97 ASN A CA 1
ATOM 731 C C . ASN A 1 97 ? 41.196 -2.581 6.615 1.00 38.47 97 ASN A C 1
ATOM 733 O O . ASN A 1 97 ? 41.217 -3.417 7.513 1.00 38.47 97 ASN A O 1
ATOM 737 N N . GLY A 1 98 ? 40.074 -2.305 5.946 1.00 33.62 98 GLY A N 1
ATOM 738 C CA . GLY A 1 98 ? 38.800 -3.017 6.064 1.00 33.62 98 GLY A CA 1
ATOM 739 C C . GLY A 1 98 ? 38.196 -3.139 4.668 1.00 33.62 98 GLY A C 1
ATOM 740 O O . GLY A 1 98 ? 38.066 -2.135 3.970 1.00 33.62 98 GLY A O 1
ATOM 741 N N . GLY A 1 99 ? 37.942 -4.370 4.223 1.00 39.66 99 GLY A N 1
ATOM 742 C CA . GLY A 1 99 ? 37.543 -4.654 2.846 1.00 39.66 99 GLY A CA 1
ATOM 743 C C . GLY A 1 99 ? 36.213 -3.993 2.449 1.00 39.66 99 GLY A C 1
ATOM 744 O O . GLY A 1 99 ? 35.377 -3.723 3.313 1.00 39.66 99 GLY A O 1
ATOM 745 N N . PRO A 1 100 ? 36.000 -3.726 1.149 1.00 39.25 100 PRO A N 1
ATOM 746 C CA . PRO A 1 100 ? 34.740 -3.190 0.648 1.00 39.25 100 PRO A CA 1
ATOM 747 C C . PRO A 1 100 ? 33.558 -4.097 1.014 1.00 39.25 100 PRO A C 1
ATOM 749 O O . PRO A 1 100 ? 33.671 -5.323 0.990 1.00 39.25 100 PRO A O 1
ATOM 752 N N . ASN A 1 101 ? 32.404 -3.482 1.304 1.00 42.50 101 ASN A N 1
ATOM 753 C CA . ASN A 1 101 ? 31.125 -4.188 1.353 1.00 42.50 101 ASN A CA 1
ATOM 754 C C . ASN A 1 101 ? 31.017 -5.067 0.084 1.00 42.50 101 ASN A C 1
ATOM 756 O O . ASN A 1 101 ? 31.240 -4.551 -1.019 1.00 42.50 101 ASN A O 1
ATOM 760 N N . PRO A 1 102 ? 30.727 -6.375 0.198 1.00 40.66 102 PRO A N 1
ATOM 761 C CA . PRO A 1 102 ? 30.647 -7.271 -0.954 1.00 40.66 102 PRO A CA 1
ATOM 762 C C . PRO A 1 102 ? 29.683 -6.761 -2.039 1.00 40.66 102 PRO A C 1
ATOM 764 O O . PRO A 1 102 ? 29.970 -6.941 -3.218 1.00 40.66 102 PRO A O 1
ATOM 767 N N . ILE A 1 103 ? 28.635 -6.011 -1.672 1.00 43.59 103 ILE A N 1
ATOM 768 C CA . ILE A 1 103 ? 27.725 -5.342 -2.619 1.00 43.59 103 ILE A CA 1
ATOM 769 C C . ILE A 1 103 ? 28.460 -4.290 -3.468 1.00 43.59 103 ILE A C 1
ATOM 771 O O . ILE A 1 103 ? 28.346 -4.297 -4.689 1.00 43.59 103 ILE A O 1
ATOM 775 N N . LEU A 1 104 ? 29.287 -3.431 -2.859 1.00 42.44 104 LEU A N 1
ATOM 776 C CA . LEU A 1 104 ? 30.072 -2.418 -3.584 1.00 42.44 104 LEU A CA 1
ATOM 777 C C . LEU A 1 104 ? 31.191 -3.038 -4.431 1.00 42.44 104 LEU A C 1
ATOM 779 O O . LEU A 1 104 ? 31.575 -2.487 -5.460 1.00 42.44 104 LEU A O 1
ATOM 783 N N . THR A 1 105 ? 31.710 -4.191 -4.008 1.00 37.31 105 THR A N 1
ATOM 784 C CA . THR A 1 105 ? 32.707 -4.953 -4.774 1.00 37.31 105 THR A CA 1
ATOM 785 C C . THR A 1 105 ? 32.103 -5.542 -6.045 1.00 37.31 105 THR A C 1
ATOM 787 O O . THR A 1 105 ? 32.744 -5.517 -7.090 1.00 37.31 105 THR A O 1
ATOM 790 N N . VAL A 1 106 ? 30.867 -6.037 -5.977 1.00 40.47 106 VAL A N 1
ATOM 791 C CA . VAL A 1 106 ? 30.135 -6.531 -7.152 1.00 40.47 106 VAL A CA 1
ATOM 792 C C . VAL A 1 106 ? 29.762 -5.372 -8.085 1.00 40.47 106 VAL A C 1
ATOM 794 O O . VAL A 1 106 ? 30.021 -5.463 -9.282 1.00 40.47 106 VAL A O 1
ATOM 797 N N . LEU A 1 107 ? 29.288 -4.242 -7.541 1.00 43.50 107 LEU A N 1
ATOM 798 C CA . LEU A 1 107 ? 28.958 -3.027 -8.307 1.00 43.50 107 LEU A CA 1
ATOM 799 C C . LEU A 1 107 ? 30.160 -2.451 -9.076 1.00 43.50 107 LEU A C 1
ATOM 801 O O . LEU A 1 107 ? 30.025 -2.023 -10.215 1.00 43.50 107 LEU A O 1
ATOM 805 N N . ARG A 1 108 ? 31.360 -2.481 -8.484 1.00 40.25 108 ARG A N 1
ATOM 806 C CA . ARG A 1 108 ? 32.602 -2.022 -9.135 1.00 40.25 108 ARG A CA 1
ATOM 807 C C . ARG A 1 108 ? 33.143 -2.961 -10.208 1.00 40.25 108 ARG A C 1
ATOM 809 O O . ARG A 1 108 ? 34.086 -2.585 -10.891 1.00 40.25 108 ARG A O 1
ATOM 816 N N . ASN A 1 109 ? 32.625 -4.179 -10.316 1.00 37.75 109 ASN A N 1
ATOM 817 C CA . ASN A 1 109 ? 33.164 -5.192 -11.221 1.00 37.75 109 ASN A CA 1
ATOM 818 C C . ASN A 1 109 ? 32.218 -5.524 -12.380 1.00 37.75 109 ASN A C 1
ATOM 820 O O . ASN A 1 109 ? 32.584 -6.341 -13.225 1.00 37.75 109 ASN A O 1
ATOM 824 N N . HIS A 1 110 ? 31.045 -4.888 -12.456 1.00 40.50 110 HIS A N 1
ATOM 825 C CA . HIS A 1 110 ? 30.157 -5.034 -13.600 1.00 40.50 110 HIS A CA 1
ATOM 826 C C . HIS A 1 110 ? 30.701 -4.260 -14.814 1.00 40.50 110 HIS A C 1
ATOM 828 O O . HIS A 1 110 ? 31.010 -3.069 -14.724 1.00 40.50 110 HIS A O 1
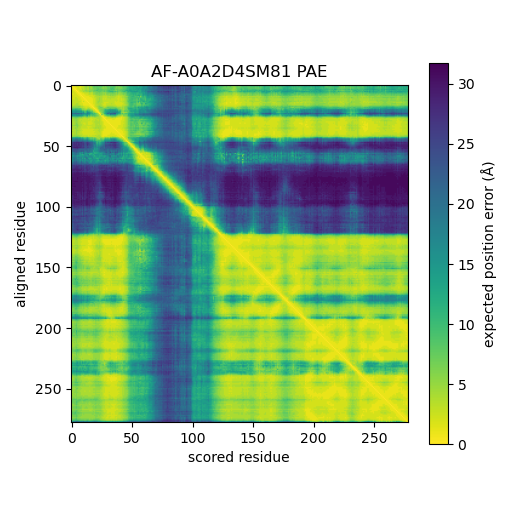ATOM 834 N N . ARG A 1 111 ? 30.846 -4.945 -15.953 1.00 42.88 111 ARG A N 1
ATOM 835 C CA . ARG A 1 111 ? 31.412 -4.384 -17.185 1.00 42.88 111 ARG A CA 1
ATOM 836 C C . ARG A 1 111 ? 30.565 -4.754 -18.391 1.00 42.88 111 ARG A C 1
ATOM 838 O O . ARG A 1 111 ? 30.265 -5.930 -18.585 1.00 42.88 111 ARG A O 1
ATOM 845 N N . THR A 1 112 ? 30.282 -3.777 -19.245 1.00 44.66 112 THR A N 1
ATOM 846 C CA . THR A 1 112 ? 29.764 -4.035 -20.594 1.00 44.66 112 THR A CA 1
ATOM 847 C C . THR A 1 112 ? 30.958 -4.017 -21.543 1.00 44.66 112 THR A C 1
ATOM 849 O O . THR A 1 112 ? 31.437 -2.965 -21.956 1.00 44.66 112 THR A O 1
ATOM 852 N N . GLY A 1 113 ? 31.527 -5.191 -21.821 1.00 58.28 113 GLY A N 1
ATOM 853 C CA . GLY A 1 113 ? 32.804 -5.281 -22.535 1.00 58.28 113 GLY A CA 1
ATOM 854 C C . GLY A 1 113 ? 33.989 -4.852 -21.657 1.00 58.28 113 GLY A C 1
ATOM 855 O O . GLY A 1 113 ? 34.238 -5.456 -20.614 1.00 58.28 113 GLY A O 1
ATOM 856 N N . ALA A 1 114 ? 34.764 -3.854 -22.092 1.00 46.56 114 ALA A N 1
ATOM 857 C CA . ALA A 1 114 ? 35.973 -3.411 -21.386 1.00 46.56 114 ALA A CA 1
ATOM 858 C C . ALA A 1 114 ? 35.721 -2.318 -20.328 1.00 46.56 114 ALA A C 1
ATOM 860 O O . ALA A 1 114 ? 36.569 -2.133 -19.449 1.00 46.56 114 ALA A O 1
ATOM 861 N N . GLU A 1 115 ? 34.575 -1.635 -20.381 1.00 42.97 115 GLU A N 1
ATOM 862 C CA . GLU A 1 115 ? 34.273 -0.451 -19.570 1.00 42.97 115 GLU A CA 1
ATOM 863 C C . GLU A 1 115 ? 33.330 -0.754 -18.399 1.00 42.97 115 GLU A C 1
ATOM 865 O O . GLU A 1 115 ? 32.494 -1.658 -18.459 1.00 42.97 115 GLU A O 1
ATOM 870 N N . LEU A 1 116 ? 33.497 0.001 -17.310 1.00 41.31 116 LEU A N 1
ATOM 871 C CA . LEU A 1 116 ? 32.626 -0.038 -16.135 1.00 41.31 116 LEU A CA 1
ATOM 872 C C . LEU A 1 116 ? 31.297 0.644 -16.473 1.00 41.31 116 LEU A C 1
ATOM 874 O O . LEU A 1 116 ? 31.302 1.805 -16.870 1.00 41.31 116 LEU A O 1
ATOM 878 N N . SER A 1 117 ? 30.178 -0.060 -16.289 1.00 45.59 117 SER A N 1
ATOM 879 C CA . SER A 1 117 ? 28.837 0.503 -16.498 1.00 45.59 117 SER A CA 1
ATOM 880 C C . SER A 1 117 ? 28.130 0.721 -15.160 1.00 45.59 117 SER A C 1
ATOM 882 O O . SER A 1 117 ? 28.111 -0.184 -14.323 1.00 45.59 117 SER A O 1
ATOM 884 N N . TYR A 1 118 ? 27.566 1.918 -14.965 1.00 45.25 118 TYR A N 1
ATOM 885 C CA . TYR A 1 118 ? 26.973 2.379 -13.699 1.00 45.25 118 TYR A CA 1
ATOM 886 C C . TYR A 1 118 ? 25.435 2.333 -13.659 1.00 45.25 118 TYR A C 1
ATOM 888 O O . TYR A 1 118 ? 24.862 2.497 -12.588 1.00 45.25 118 TYR A O 1
ATOM 896 N N . SER A 1 119 ? 24.774 2.053 -14.785 1.00 43.53 119 SER A N 1
ATOM 897 C CA . SER A 1 119 ? 23.363 1.650 -14.832 1.00 43.53 119 SER A CA 1
ATOM 898 C C . SER A 1 119 ? 23.197 0.564 -15.885 1.00 43.53 119 SER A C 1
ATOM 900 O O . SER A 1 119 ? 23.883 0.549 -16.909 1.00 43.53 119 SER A O 1
ATOM 902 N N . MET A 1 120 ? 22.295 -0.369 -15.612 1.00 47.25 120 MET A N 1
ATOM 903 C CA . MET A 1 120 ? 21.961 -1.445 -16.532 1.00 47.25 120 MET A CA 1
ATOM 904 C C . MET A 1 120 ? 20.468 -1.469 -16.902 1.00 47.25 120 MET A C 1
ATOM 906 O O . MET A 1 120 ? 20.052 -2.328 -17.672 1.00 47.25 120 MET A O 1
ATOM 910 N N . ALA A 1 121 ? 19.647 -0.552 -16.379 1.00 50.41 121 ALA A N 1
ATOM 911 C CA . ALA A 1 121 ? 18.181 -0.658 -16.393 1.00 50.41 121 ALA A CA 1
ATOM 912 C C . ALA A 1 121 ? 17.480 0.333 -17.336 1.00 50.41 121 ALA A C 1
ATOM 914 O O . ALA A 1 121 ? 16.264 0.483 -17.258 1.00 50.41 121 ALA A O 1
ATOM 915 N N . GLY A 1 122 ? 18.226 0.948 -18.259 1.00 48.91 122 GLY A N 1
ATOM 916 C CA . GLY A 1 122 ? 17.856 2.182 -18.961 1.00 48.91 122 GLY A CA 1
ATOM 917 C C . GLY A 1 122 ? 16.570 2.224 -19.798 1.00 48.91 122 GLY A C 1
ATOM 918 O O . GLY A 1 122 ? 16.428 3.200 -20.514 1.00 48.91 122 GLY A O 1
ATOM 919 N N . ASN A 1 123 ? 15.662 1.241 -19.736 1.00 55.75 123 ASN A N 1
ATOM 920 C CA . ASN A 1 123 ? 14.366 1.225 -20.430 1.00 55.75 123 ASN A CA 1
ATOM 921 C C . ASN A 1 123 ? 13.242 0.432 -19.708 1.00 55.75 123 ASN A C 1
ATOM 923 O O . ASN A 1 123 ? 12.162 0.253 -20.276 1.00 55.75 123 ASN A O 1
ATOM 927 N N . GLN A 1 124 ? 13.448 -0.084 -18.490 1.00 69.44 124 GLN A N 1
ATOM 928 C CA . GLN A 1 124 ? 12.430 -0.879 -17.782 1.00 69.44 124 GLN A CA 1
ATOM 929 C C . GLN A 1 124 ? 11.584 -0.002 -16.852 1.00 69.44 124 GLN A C 1
ATOM 931 O O . GLN A 1 124 ? 12.111 0.797 -16.083 1.00 69.44 124 GLN A O 1
ATOM 936 N N . ARG A 1 125 ? 10.258 -0.177 -16.900 1.00 77.44 125 ARG A N 1
ATOM 937 C CA . ARG A 1 125 ? 9.334 0.646 -16.119 1.00 77.44 125 ARG A CA 1
ATOM 938 C C . ARG A 1 125 ? 9.036 0.079 -14.731 1.00 77.44 125 ARG A C 1
ATOM 940 O O . ARG A 1 125 ? 8.871 -1.135 -14.584 1.00 77.44 125 ARG A O 1
ATOM 947 N N . ASN A 1 126 ? 8.872 0.963 -13.746 1.00 84.00 126 ASN A N 1
ATOM 948 C CA . ASN A 1 126 ? 8.214 0.635 -12.479 1.00 84.00 126 ASN A CA 1
ATOM 949 C C . ASN A 1 126 ? 6.826 0.041 -12.739 1.00 84.00 126 ASN A C 1
ATOM 951 O O . ASN A 1 126 ? 6.173 0.379 -13.728 1.00 84.00 126 ASN A O 1
ATOM 955 N N . ARG A 1 127 ? 6.353 -0.806 -11.824 1.00 87.06 127 ARG A N 1
ATOM 956 C CA . ARG A 1 127 ? 5.061 -1.486 -11.955 1.00 87.06 127 ARG A CA 1
ATOM 957 C C . ARG A 1 127 ? 4.159 -1.242 -10.765 1.00 87.06 127 ARG A C 1
ATOM 959 O O . ARG A 1 127 ? 4.617 -1.208 -9.628 1.00 87.06 127 ARG A O 1
ATOM 966 N N . LEU A 1 128 ? 2.864 -1.177 -11.046 1.00 91.75 128 LEU A N 1
ATOM 967 C CA . LEU A 1 128 ? 1.803 -1.264 -10.053 1.00 91.75 128 LEU A CA 1
ATOM 968 C C . LEU A 1 128 ? 0.977 -2.512 -10.358 1.00 91.75 128 LEU A C 1
ATOM 970 O O . LEU A 1 128 ? 0.380 -2.608 -11.424 1.00 91.75 128 LEU A O 1
ATOM 974 N N . PHE A 1 129 ? 0.952 -3.472 -9.443 1.00 94.00 129 PHE A N 1
ATOM 975 C CA . PHE A 1 129 ? 0.150 -4.684 -9.548 1.00 94.00 129 PHE A CA 1
ATOM 976 C C . PHE A 1 129 ? -1.134 -4.517 -8.738 1.00 94.00 129 PHE A C 1
ATOM 978 O O . PHE A 1 129 ? -1.095 -4.565 -7.509 1.00 94.00 129 PHE A O 1
ATOM 985 N N . ARG A 1 130 ? -2.263 -4.352 -9.430 1.00 95.19 130 ARG A N 1
ATOM 986 C CA . ARG A 1 130 ? -3.593 -4.317 -8.824 1.00 95.19 130 ARG A CA 1
ATOM 987 C C . ARG A 1 130 ? -3.983 -5.690 -8.303 1.00 95.19 130 ARG A C 1
ATOM 989 O O . ARG A 1 130 ? -3.868 -6.667 -9.038 1.00 95.19 130 ARG A O 1
ATOM 996 N N . ASN A 1 131 ? -4.485 -5.752 -7.079 1.00 96.12 131 ASN A N 1
ATOM 997 C CA . ASN A 1 131 ? -5.052 -6.954 -6.488 1.00 96.12 131 ASN A CA 1
ATOM 998 C C . ASN A 1 131 ? -6.486 -7.184 -6.983 1.00 96.12 131 ASN A C 1
ATOM 1000 O O . ASN A 1 131 ? -7.346 -6.323 -6.840 1.00 96.12 131 ASN A O 1
ATOM 1004 N N . ASN A 1 132 ? -6.768 -8.365 -7.532 1.00 95.38 132 ASN A N 1
ATOM 1005 C CA . ASN A 1 132 ? -8.095 -8.697 -8.060 1.00 95.38 132 ASN A CA 1
ATOM 1006 C C . ASN A 1 132 ? -9.072 -9.212 -6.984 1.00 95.38 132 ASN A C 1
ATOM 1008 O O . ASN A 1 132 ? -10.238 -9.475 -7.276 1.00 95.38 132 ASN A O 1
ATOM 1012 N N . GLY A 1 133 ? -8.609 -9.399 -5.743 1.00 93.81 133 GLY A N 1
ATOM 1013 C CA . GLY A 1 133 ? -9.412 -9.894 -4.619 1.00 93.81 133 GLY A CA 1
ATOM 1014 C C . GLY A 1 133 ? -9.581 -11.416 -4.573 1.00 93.81 133 GLY A C 1
ATOM 1015 O O . GLY A 1 133 ? -10.140 -11.944 -3.613 1.00 93.81 133 GLY A O 1
ATOM 1016 N N . ASP A 1 134 ? -9.062 -12.136 -5.567 1.00 94.50 134 ASP A N 1
ATOM 1017 C CA . ASP A 1 134 ? -9.110 -13.599 -5.681 1.00 94.50 134 ASP A CA 1
ATOM 1018 C C . ASP A 1 134 ? -7.735 -14.271 -5.492 1.00 94.50 134 ASP A C 1
ATOM 1020 O O . ASP A 1 134 ? -7.583 -15.475 -5.697 1.00 94.50 134 ASP A O 1
ATOM 1024 N N . GLY A 1 135 ? -6.734 -13.496 -5.061 1.00 91.12 135 GLY A N 1
ATOM 1025 C CA . GLY A 1 135 ? -5.347 -13.941 -4.913 1.00 91.12 135 GLY A CA 1
ATOM 1026 C C . GLY A 1 135 ? -4.502 -13.781 -6.179 1.00 91.12 135 GLY A C 1
ATOM 1027 O O . GLY A 1 135 ? -3.323 -14.136 -6.150 1.00 91.12 135 GLY A O 1
ATOM 1028 N N . THR A 1 136 ? -5.075 -13.237 -7.256 1.00 94.31 136 THR A N 1
ATOM 1029 C CA . THR A 1 136 ? -4.353 -12.851 -8.471 1.00 94.31 136 THR A CA 1
ATOM 1030 C C . THR A 1 136 ? -4.158 -11.339 -8.562 1.00 94.31 136 THR A C 1
ATOM 1032 O O . THR A 1 136 ? -4.836 -10.556 -7.891 1.00 94.31 136 THR A O 1
ATOM 1035 N N . PHE A 1 137 ? -3.214 -10.936 -9.407 1.00 94.31 137 PHE A N 1
ATOM 1036 C CA . PHE A 1 137 ? -2.826 -9.556 -9.632 1.00 94.31 137 PHE A CA 1
ATOM 1037 C C . PHE A 1 137 ? -2.785 -9.216 -11.122 1.00 94.31 137 PHE A C 1
ATOM 1039 O O . PHE A 1 137 ? -2.616 -10.078 -11.986 1.00 94.31 137 PHE A O 1
ATOM 1046 N N . THR A 1 138 ? -2.931 -7.934 -11.438 1.00 92.25 138 THR A N 1
ATOM 1047 C CA . THR A 1 138 ? -2.827 -7.398 -12.799 1.00 92.25 138 THR A CA 1
ATOM 1048 C C . THR A 1 138 ? -1.949 -6.151 -12.803 1.00 92.25 138 THR A C 1
ATOM 1050 O O . THR A 1 138 ? -2.191 -5.219 -12.049 1.00 92.25 138 THR A O 1
ATOM 1053 N N . GLU A 1 139 ? -0.907 -6.126 -13.634 1.00 90.19 139 GLU A N 1
ATOM 1054 C CA . GLU A 1 139 ? -0.002 -4.973 -13.771 1.00 90.19 139 GLU A CA 1
ATOM 1055 C C . GLU A 1 139 ? -0.725 -3.825 -14.477 1.00 90.19 139 GLU A C 1
ATOM 1057 O O . GLU A 1 139 ? -1.012 -3.980 -15.650 1.00 90.19 139 GLU A O 1
ATOM 1062 N N . VAL A 1 140 ? -1.018 -2.711 -13.800 1.00 90.75 140 VAL A N 1
ATOM 1063 C CA . VAL A 1 140 ? -1.809 -1.559 -14.286 1.00 90.75 140 VAL A CA 1
ATOM 1064 C C . VAL A 1 140 ? -1.024 -0.237 -14.306 1.00 90.75 140 VAL A C 1
ATOM 1066 O O . VAL A 1 140 ? -1.607 0.822 -14.531 1.00 90.75 140 VAL A O 1
ATOM 1069 N N . GLY A 1 141 ? 0.293 -0.264 -14.087 1.00 87.12 141 GLY A N 1
ATOM 1070 C CA . GLY A 1 141 ? 1.114 0.927 -13.854 1.00 87.12 141 GLY A CA 1
ATOM 1071 C C . GLY A 1 141 ? 1.020 1.971 -14.963 1.00 87.12 141 GLY A C 1
ATOM 1072 O O . GLY A 1 141 ? 0.876 3.156 -14.668 1.00 87.12 141 GLY A O 1
ATOM 1073 N N . TYR A 1 142 ? 1.035 1.539 -16.226 1.00 82.38 142 TYR A N 1
ATOM 1074 C CA . TYR A 1 142 ? 0.873 2.444 -17.369 1.00 82.38 142 TYR A CA 1
ATOM 1075 C C . TYR A 1 142 ? -0.525 3.080 -17.419 1.00 82.38 142 TYR A C 1
ATOM 1077 O O . TYR A 1 142 ? -0.648 4.291 -17.591 1.00 82.38 142 TYR A O 1
ATOM 1085 N N . LEU A 1 143 ? -1.583 2.280 -17.227 1.00 82.56 143 LEU A N 1
ATOM 1086 C CA . LEU A 1 143 ? -2.973 2.756 -17.295 1.00 82.56 143 LEU A CA 1
ATOM 1087 C C . LEU A 1 143 ? -3.290 3.797 -16.223 1.00 82.56 143 LEU A C 1
ATOM 1089 O O . LEU A 1 143 ? -4.104 4.689 -16.446 1.00 82.56 143 LEU A O 1
ATOM 1093 N N . GLU A 1 144 ? -2.644 3.676 -15.069 1.00 85.88 144 GLU A N 1
ATOM 1094 C CA . GLU A 1 144 ? -2.840 4.566 -13.928 1.00 85.88 144 GLU A CA 1
ATOM 1095 C C . GLU A 1 144 ? -1.752 5.616 -13.777 1.00 85.88 144 GLU A C 1
ATOM 1097 O O . GLU A 1 144 ? -1.729 6.337 -12.783 1.00 85.88 144 GLU A O 1
ATOM 1102 N N . ASN A 1 145 ? -0.866 5.740 -14.773 1.00 83.94 145 ASN A N 1
ATOM 1103 C CA . ASN A 1 145 ? 0.223 6.718 -14.766 1.00 83.94 145 ASN A CA 1
ATOM 1104 C C . ASN A 1 145 ? 1.102 6.618 -13.495 1.00 83.94 145 ASN A C 1
ATOM 1106 O O . ASN A 1 145 ? 1.694 7.595 -13.025 1.00 83.94 145 ASN A O 1
ATOM 1110 N N . ALA A 1 146 ? 1.183 5.413 -12.932 1.00 88.81 146 ALA A N 1
ATOM 1111 C CA . ALA A 1 146 ? 2.010 5.074 -11.783 1.00 88.81 146 ALA A CA 1
ATOM 1112 C C . ALA A 1 146 ? 3.370 4.492 -12.218 1.00 88.81 146 ALA A C 1
ATOM 1114 O O . ALA A 1 146 ? 4.305 4.428 -11.415 1.00 88.81 146 ALA A O 1
ATOM 1115 N N . ASP A 1 147 ? 3.503 4.093 -13.486 1.00 84.06 147 ASP A N 1
ATOM 1116 C CA . ASP A 1 147 ? 4.771 3.651 -14.059 1.00 84.06 147 ASP A CA 1
ATOM 1117 C C . ASP A 1 147 ? 5.779 4.804 -14.224 1.00 84.06 147 ASP A C 1
ATOM 1119 O O . ASP A 1 147 ? 5.426 5.983 -14.287 1.00 84.06 147 ASP A O 1
ATOM 1123 N N . ARG A 1 148 ? 7.068 4.457 -14.235 1.00 82.62 148 ARG A N 1
ATOM 1124 C CA . ARG A 1 148 ? 8.198 5.386 -14.392 1.00 82.62 148 ARG A CA 1
ATOM 1125 C C . ARG A 1 148 ? 9.333 4.680 -15.108 1.00 82.62 148 ARG A C 1
ATOM 1127 O O . ARG A 1 148 ? 9.531 3.500 -14.853 1.00 82.62 148 ARG A O 1
ATOM 1134 N N . GLN A 1 149 ? 10.013 5.373 -16.017 1.00 77.38 149 GLN A N 1
ATOM 1135 C CA . GLN A 1 149 ? 11.159 4.830 -16.768 1.00 77.38 149 GLN A CA 1
ATOM 1136 C C . GLN A 1 149 ? 12.485 5.072 -16.049 1.00 77.38 149 GLN A C 1
ATOM 1138 O O . GLN A 1 149 ? 13.495 4.478 -16.406 1.00 77.38 149 GLN A O 1
ATOM 1143 N N . GLU A 1 150 ? 12.481 5.975 -15.076 1.00 77.38 150 GLU A N 1
ATOM 1144 C CA . GLU A 1 150 ? 13.610 6.252 -14.210 1.00 77.38 150 GLU A CA 1
ATOM 1145 C C . GLU A 1 150 ? 13.963 5.021 -13.369 1.00 77.38 150 GLU A C 1
ATOM 1147 O O . GLU A 1 150 ? 13.067 4.312 -12.910 1.00 77.38 150 GLU A O 1
ATOM 1152 N N . ASP A 1 151 ? 15.259 4.811 -13.115 1.00 75.44 151 ASP A N 1
ATOM 1153 C CA . ASP A 1 151 ? 15.728 3.708 -12.273 1.00 75.44 151 ASP A CA 1
ATOM 1154 C C . ASP A 1 151 ? 15.267 3.943 -10.821 1.00 75.44 151 ASP A C 1
ATOM 1156 O O . ASP A 1 151 ? 15.898 4.661 -10.041 1.00 75.44 151 ASP A O 1
ATOM 1160 N N . GLY A 1 152 ? 14.131 3.365 -10.454 1.00 78.75 152 GLY A N 1
ATOM 1161 C CA . GLY A 1 152 ? 13.523 3.419 -9.137 1.00 78.75 152 GLY A CA 1
ATOM 1162 C C . GLY A 1 152 ? 14.256 2.543 -8.124 1.00 78.75 152 GLY A C 1
ATOM 1163 O O . GLY A 1 152 ? 14.529 1.373 -8.361 1.00 78.75 152 GLY A O 1
ATOM 1164 N N . TYR A 1 153 ? 14.519 3.098 -6.941 1.00 79.25 153 TYR A N 1
ATOM 1165 C CA . TYR A 1 153 ? 15.141 2.371 -5.833 1.00 79.25 153 TYR A CA 1
ATOM 1166 C C . TYR A 1 153 ? 14.121 1.980 -4.765 1.00 79.25 153 TYR A C 1
ATOM 1168 O O . TYR A 1 153 ? 14.092 0.847 -4.299 1.00 79.25 153 TYR A O 1
ATOM 1176 N N . ILE A 1 154 ? 13.302 2.938 -4.340 1.00 85.12 154 ILE A N 1
ATOM 1177 C CA . ILE A 1 154 ? 12.346 2.763 -3.248 1.00 85.12 154 ILE A CA 1
ATOM 1178 C C . ILE A 1 154 ? 11.119 3.644 -3.463 1.00 85.12 154 ILE A C 1
ATOM 1180 O O . ILE A 1 154 ? 11.223 4.717 -4.062 1.00 85.12 154 ILE A O 1
ATOM 1184 N N . VAL A 1 155 ? 9.977 3.206 -2.930 1.00 88.81 155 VAL A N 1
ATOM 1185 C CA . VAL A 1 155 ? 8.699 3.925 -2.971 1.00 88.81 155 VAL A CA 1
ATOM 1186 C C . VAL A 1 155 ? 8.123 4.090 -1.567 1.00 88.81 155 VAL A C 1
ATOM 1188 O O . VAL A 1 155 ? 8.178 3.163 -0.768 1.00 88.81 155 VAL A O 1
ATOM 1191 N N . ALA A 1 156 ? 7.553 5.256 -1.283 1.00 89.94 156 ALA A N 1
ATOM 1192 C CA . ALA A 1 156 ? 6.853 5.579 -0.048 1.00 89.94 156 ALA A CA 1
ATOM 1193 C C . ALA A 1 156 ? 5.421 6.048 -0.364 1.00 89.94 156 ALA A C 1
ATOM 1195 O O . ALA A 1 156 ? 5.260 7.129 -0.933 1.00 89.94 156 ALA A O 1
ATOM 1196 N N . PRO A 1 157 ? 4.385 5.276 0.006 1.00 90.44 157 PRO A N 1
ATOM 1197 C CA . PRO A 1 157 ? 3.006 5.738 0.017 1.00 90.44 157 PRO A CA 1
ATOM 1198 C C . PRO A 1 157 ? 2.801 6.829 1.067 1.00 90.44 157 PRO A C 1
ATOM 1200 O O . PRO A 1 157 ? 3.114 6.643 2.247 1.00 90.44 157 PRO A O 1
ATOM 1203 N N . VAL A 1 158 ? 2.280 7.975 0.647 1.00 87.31 158 VAL A N 1
ATOM 1204 C CA . VAL A 1 158 ? 2.028 9.132 1.513 1.00 87.31 158 VAL A CA 1
ATOM 1205 C C . VAL A 1 158 ? 0.908 9.971 0.919 1.00 87.31 158 VAL A C 1
ATOM 1207 O O . VAL A 1 158 ? 0.792 10.065 -0.287 1.00 87.31 158 VAL A O 1
ATOM 1210 N N . ASP A 1 159 ? 0.086 10.586 1.754 1.00 86.50 159 ASP A N 1
ATOM 1211 C CA . ASP A 1 159 ? -0.911 11.571 1.328 1.00 86.50 159 ASP A CA 1
ATOM 1212 C C . ASP A 1 159 ? -0.244 12.961 1.346 1.00 86.50 159 ASP A C 1
ATOM 1214 O O . ASP A 1 159 ? -0.160 13.611 2.390 1.00 86.50 159 ASP A O 1
ATOM 1218 N N . ILE A 1 160 ? 0.380 13.365 0.232 1.00 86.19 160 ILE A N 1
ATOM 1219 C CA . ILE A 1 160 ? 1.285 14.533 0.189 1.00 86.19 160 ILE A CA 1
ATOM 1220 C C . ILE A 1 160 ? 0.486 15.833 0.268 1.00 86.19 160 ILE A C 1
ATOM 1222 O O . ILE A 1 160 ? 0.946 16.832 0.832 1.00 86.19 160 ILE A O 1
ATOM 1226 N N . ASN A 1 161 ? -0.705 15.835 -0.323 1.00 87.12 161 ASN A N 1
ATOM 1227 C CA . ASN A 1 161 ? -1.568 17.003 -0.428 1.00 87.12 161 ASN A CA 1
ATOM 1228 C C . ASN A 1 161 ? -2.666 17.045 0.662 1.00 87.12 161 ASN A C 1
ATOM 1230 O O . ASN A 1 161 ? -3.352 18.063 0.769 1.00 87.12 161 ASN A O 1
ATOM 1234 N N . ASN A 1 162 ? -2.756 16.023 1.523 1.00 83.75 162 ASN A N 1
ATOM 1235 C CA . ASN A 1 162 ? -3.781 15.840 2.558 1.00 83.75 162 ASN A CA 1
ATOM 1236 C C . ASN A 1 162 ? -5.209 15.746 1.993 1.00 83.75 162 ASN A C 1
ATOM 1238 O O . ASN A 1 162 ? -6.149 16.260 2.610 1.00 83.7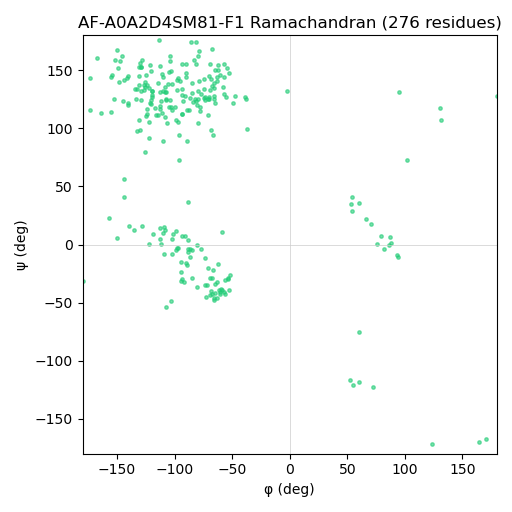5 162 ASN A O 1
ATOM 1242 N N . ASP A 1 163 ? -5.382 15.135 0.819 1.00 83.56 163 ASP A N 1
ATOM 1243 C CA . ASP A 1 163 ? -6.697 14.896 0.217 1.00 83.56 163 ASP A CA 1
ATOM 1244 C C . ASP A 1 163 ? -7.343 13.572 0.663 1.00 83.56 163 ASP A C 1
ATOM 1246 O O . ASP A 1 163 ? -8.517 13.323 0.376 1.00 83.56 163 ASP A O 1
ATOM 1250 N N . GLY A 1 164 ? -6.623 12.771 1.454 1.00 81.00 164 GLY A N 1
ATOM 1251 C CA . GLY A 1 164 ? -7.090 11.495 1.976 1.00 81.00 164 GLY A CA 1
ATOM 1252 C C . GLY A 1 164 ? -6.843 10.316 1.038 1.00 81.00 164 GLY A C 1
ATOM 1253 O O . GLY A 1 164 ? -7.311 9.218 1.348 1.00 81.00 164 GLY A O 1
ATOM 1254 N N . ILE A 1 165 ? -6.125 10.503 -0.070 1.00 85.00 165 ILE A N 1
ATOM 1255 C CA . ILE A 1 165 ? -5.712 9.457 -1.008 1.00 85.00 165 ILE A CA 1
ATOM 1256 C C . ILE A 1 165 ? -4.194 9.263 -0.885 1.00 85.00 165 ILE A C 1
ATOM 1258 O O . ILE A 1 165 ? -3.444 10.193 -0.604 1.00 85.00 165 ILE A O 1
ATOM 1262 N N . GLN A 1 166 ? -3.717 8.023 -1.022 1.00 87.69 166 GLN A N 1
ATOM 1263 C CA . GLN A 1 166 ? -2.276 7.768 -0.996 1.00 87.69 166 GLN A CA 1
ATOM 1264 C C . GLN A 1 166 ? -1.646 8.075 -2.359 1.00 87.69 166 GLN A C 1
ATOM 1266 O O . GLN A 1 166 ? -1.969 7.438 -3.363 1.00 87.69 166 GLN A O 1
ATOM 1271 N N . ASP A 1 167 ? -0.703 9.012 -2.351 1.00 90.12 167 ASP A N 1
ATOM 1272 C CA . ASP A 1 167 ? 0.265 9.288 -3.408 1.00 90.12 167 ASP A CA 1
ATOM 1273 C C . ASP A 1 167 ? 1.497 8.385 -3.261 1.00 90.12 167 ASP A C 1
ATOM 1275 O O . ASP A 1 167 ? 1.666 7.674 -2.266 1.00 90.12 167 ASP A O 1
ATOM 1279 N N . LEU A 1 168 ? 2.411 8.454 -4.232 1.00 91.44 168 LEU A N 1
ATOM 1280 C CA . LEU A 1 168 ? 3.690 7.743 -4.187 1.00 91.44 168 LEU A CA 1
ATOM 1281 C C . LEU A 1 168 ? 4.861 8.724 -4.249 1.00 91.44 168 LEU A C 1
ATOM 1283 O O . LEU A 1 168 ? 4.969 9.513 -5.184 1.00 91.44 168 LEU A O 1
ATOM 1287 N N . VAL A 1 169 ? 5.795 8.634 -3.303 1.00 91.00 169 VAL A N 1
ATOM 1288 C CA . VAL A 1 169 ? 7.105 9.296 -3.391 1.00 91.00 169 VAL A CA 1
ATOM 1289 C C . VAL A 1 169 ? 8.166 8.258 -3.707 1.00 91.00 169 VAL A C 1
ATOM 1291 O O . VAL A 1 169 ? 8.404 7.332 -2.938 1.00 91.00 169 VAL A O 1
ATOM 1294 N N . LEU A 1 170 ? 8.822 8.427 -4.844 1.00 87.12 170 LEU A N 1
ATOM 1295 C CA . LEU A 1 170 ? 9.872 7.562 -5.352 1.00 87.12 170 LEU A CA 1
ATOM 1296 C C . LEU A 1 170 ? 11.227 8.207 -5.110 1.00 87.12 170 LEU A C 1
ATOM 1298 O O . LEU A 1 170 ? 11.404 9.399 -5.365 1.00 87.12 170 LEU A O 1
ATOM 1302 N N . ARG A 1 171 ? 12.207 7.410 -4.687 1.00 85.38 171 ARG A N 1
ATOM 1303 C CA . ARG A 1 171 ? 13.622 7.775 -4.795 1.00 85.38 171 ARG A CA 1
ATOM 1304 C C . ARG A 1 171 ? 14.250 6.928 -5.886 1.00 85.38 171 ARG A C 1
ATOM 1306 O O . ARG A 1 171 ? 14.203 5.702 -5.810 1.00 85.38 171 ARG A O 1
ATOM 1313 N N . ASN A 1 172 ? 14.875 7.586 -6.850 1.00 79.62 172 ASN A N 1
ATOM 1314 C CA . ASN A 1 172 ? 15.581 6.941 -7.949 1.00 79.62 172 ASN A CA 1
ATOM 1315 C C . ASN A 1 172 ? 17.052 6.704 -7.589 1.00 79.62 172 ASN A C 1
ATOM 1317 O O . ASN A 1 172 ? 17.607 7.386 -6.722 1.00 79.62 172 ASN A O 1
ATOM 1321 N N . THR A 1 173 ? 17.686 5.723 -8.227 1.00 74.19 173 THR A N 1
ATOM 1322 C CA . THR A 1 173 ? 19.131 5.496 -8.139 1.00 74.19 173 THR A CA 1
ATOM 1323 C C . THR A 1 173 ? 19.909 6.623 -8.796 1.00 74.19 173 THR A C 1
ATOM 1325 O O . THR A 1 173 ? 19.350 7.472 -9.488 1.00 74.19 173 THR A O 1
ATOM 1328 N N . ASP A 1 174 ? 21.219 6.644 -8.565 1.00 65.81 174 ASP A N 1
ATOM 1329 C CA . ASP A 1 174 ? 22.076 7.600 -9.254 1.00 65.81 174 ASP A CA 1
ATOM 1330 C C . ASP A 1 174 ? 22.057 7.252 -10.755 1.00 65.81 174 ASP A C 1
ATOM 1332 O O . ASP A 1 174 ? 22.261 6.081 -11.095 1.00 65.81 174 ASP A O 1
ATOM 1336 N N . PRO A 1 175 ? 21.761 8.217 -11.644 1.00 60.31 175 PRO A N 1
ATOM 1337 C CA . PRO A 1 175 ? 21.680 7.948 -13.071 1.00 60.31 175 PRO A CA 1
ATOM 1338 C C . PRO A 1 175 ? 23.035 7.542 -13.648 1.00 60.31 175 PRO A C 1
ATOM 1340 O O . PRO A 1 175 ? 24.088 7.998 -13.193 1.00 60.31 175 PRO A O 1
ATOM 1343 N N . ALA A 1 176 ? 23.010 6.710 -14.695 1.00 57.97 176 ALA A N 1
ATOM 1344 C CA . ALA A 1 176 ? 24.190 6.494 -15.531 1.00 57.97 176 ALA A CA 1
ATOM 1345 C C . ALA A 1 176 ? 24.705 7.826 -16.116 1.00 57.97 176 ALA A C 1
ATOM 1347 O O . ALA A 1 176 ? 23.906 8.741 -16.301 1.00 57.97 176 ALA A O 1
ATOM 1348 N N . PRO A 1 177 ? 26.003 7.929 -16.474 1.00 49.38 177 PRO A N 1
ATOM 1349 C CA . PRO A 1 177 ? 26.616 9.168 -16.970 1.00 49.38 177 PRO A CA 1
ATOM 1350 C C . PRO A 1 177 ? 25.891 9.870 -18.132 1.00 49.38 177 PRO A C 1
ATOM 1352 O O . PRO A 1 177 ? 26.021 11.081 -18.274 1.00 49.38 177 PRO A O 1
ATOM 1355 N N . GLU A 1 178 ? 25.134 9.130 -18.947 1.00 53.50 178 GLU A N 1
ATOM 1356 C CA . GLU A 1 178 ? 24.387 9.654 -20.103 1.00 53.50 178 GLU A CA 1
ATOM 1357 C C . GLU A 1 178 ? 22.896 9.910 -19.815 1.00 53.50 178 GLU A C 1
ATOM 1359 O O . GLU A 1 178 ? 22.192 10.471 -20.652 1.00 53.50 178 GLU A O 1
ATOM 1364 N N . ASN A 1 179 ? 22.413 9.552 -18.622 1.00 56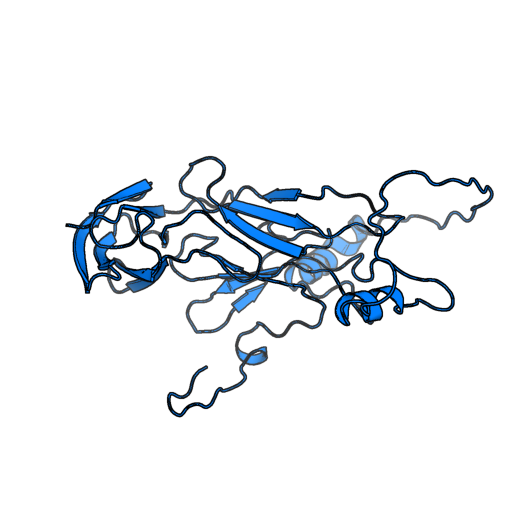.22 179 ASN A N 1
ATOM 1365 C CA . ASN A 1 179 ? 21.034 9.757 -18.195 1.00 56.22 179 ASN A CA 1
ATOM 1366 C C . ASN A 1 179 ? 20.940 10.919 -17.199 1.00 56.22 179 ASN A C 1
ATOM 1368 O O . ASN A 1 179 ? 21.834 11.164 -16.390 1.00 56.22 179 ASN A O 1
ATOM 1372 N N . SER A 1 180 ? 19.818 11.634 -17.220 1.00 65.12 180 SER A N 1
ATOM 1373 C CA . SER A 1 180 ? 19.508 12.648 -16.215 1.00 65.12 180 SER A CA 1
ATOM 1374 C C . SER A 1 180 ? 18.032 12.584 -15.869 1.00 65.12 180 SER A C 1
ATOM 1376 O O . SER A 1 180 ? 17.176 12.760 -16.732 1.00 65.12 180 SER A O 1
ATOM 1378 N N . TYR A 1 181 ? 17.738 12.330 -14.599 1.00 70.31 181 TYR A N 1
ATOM 1379 C CA . TYR A 1 181 ? 16.385 12.359 -14.064 1.00 70.31 181 TYR A CA 1
ATOM 1380 C C . TYR A 1 181 ? 16.395 12.829 -12.605 1.00 70.31 181 TYR A C 1
ATOM 1382 O O . TYR A 1 181 ? 17.432 12.749 -11.933 1.00 70.31 181 TYR A O 1
ATOM 1390 N N . PRO A 1 182 ? 15.262 13.342 -12.090 1.00 75.00 182 PRO A N 1
ATOM 1391 C CA . PRO A 1 182 ? 15.160 13.739 -10.694 1.00 75.00 182 PRO A CA 1
ATOM 1392 C C . PRO A 1 182 ? 15.469 12.567 -9.758 1.00 75.00 182 PRO A C 1
ATOM 1394 O O . PRO A 1 182 ? 14.957 11.463 -9.937 1.00 75.00 182 PRO A O 1
ATOM 1397 N N . SER A 1 183 ? 16.265 12.811 -8.714 1.00 77.12 183 SER A N 1
ATOM 1398 C CA . SER A 1 183 ? 16.550 11.792 -7.691 1.00 77.12 183 SER A CA 1
ATOM 1399 C C . SER A 1 183 ? 15.318 11.428 -6.858 1.00 77.12 183 SER A C 1
ATOM 1401 O O . SER A 1 183 ? 15.290 10.366 -6.242 1.00 77.12 183 SER A O 1
ATOM 1403 N N . VAL A 1 184 ? 14.318 12.311 -6.814 1.00 84.62 184 VAL A N 1
ATOM 1404 C CA . VAL A 1 184 ? 13.040 12.103 -6.130 1.00 84.62 184 VAL A CA 1
ATOM 1405 C C . VAL A 1 184 ? 11.910 12.508 -7.067 1.00 84.62 184 VAL A C 1
ATOM 1407 O O . VAL A 1 184 ? 11.969 13.580 -7.671 1.00 84.62 184 VAL A O 1
ATOM 1410 N N . ILE A 1 185 ? 10.880 11.670 -7.157 1.00 87.00 185 ILE A N 1
ATOM 1411 C CA . ILE A 1 185 ? 9.664 11.922 -7.934 1.00 87.00 185 ILE A CA 1
ATOM 1412 C C . ILE A 1 185 ? 8.459 11.730 -7.014 1.00 87.00 185 ILE A C 1
ATOM 1414 O O . ILE A 1 185 ? 8.382 10.735 -6.303 1.00 87.00 185 ILE A O 1
ATOM 1418 N N . ALA A 1 186 ? 7.515 12.668 -7.033 1.00 90.50 186 ALA A N 1
ATOM 1419 C CA . ALA A 1 186 ? 6.229 12.530 -6.356 1.00 90.50 186 ALA A CA 1
ATOM 1420 C C . ALA A 1 186 ? 5.129 12.317 -7.402 1.00 90.50 186 ALA A C 1
ATOM 1422 O O . ALA A 1 186 ? 4.987 13.125 -8.320 1.00 90.50 186 ALA A O 1
ATOM 1423 N N . LEU A 1 187 ? 4.375 11.228 -7.269 1.00 90.19 187 LEU A N 1
ATOM 1424 C CA . LEU A 1 187 ? 3.247 10.877 -8.123 1.00 90.19 187 LEU A CA 1
ATOM 1425 C C . LEU A 1 187 ? 1.964 11.100 -7.349 1.00 90.19 187 LEU A C 1
ATOM 1427 O O . LEU A 1 187 ? 1.628 10.301 -6.477 1.00 90.19 187 LEU A O 1
ATOM 1431 N N . GLN A 1 188 ? 1.268 12.180 -7.687 1.00 90.75 188 GLN A N 1
ATOM 1432 C CA . GLN A 1 188 ? -0.040 12.447 -7.119 1.00 90.75 188 GLN A CA 1
ATOM 1433 C C . GLN A 1 188 ? -1.058 11.456 -7.684 1.00 90.75 188 GLN A C 1
ATOM 1435 O O . GLN A 1 188 ? -1.221 11.347 -8.903 1.00 90.75 188 GLN A O 1
ATOM 1440 N N . ASN A 1 189 ? -1.745 10.750 -6.799 1.00 89.75 189 ASN A N 1
ATOM 1441 C CA . ASN A 1 189 ? -2.835 9.872 -7.161 1.00 89.75 189 ASN A CA 1
ATOM 1442 C C . ASN A 1 189 ? -4.087 10.710 -7.442 1.00 89.75 189 ASN A C 1
ATOM 1444 O O . ASN A 1 189 ? -4.465 11.591 -6.677 1.00 89.75 189 ASN A O 1
ATOM 1448 N N . THR A 1 190 ? -4.713 10.465 -8.590 1.00 86.00 190 THR A N 1
ATOM 1449 C CA . THR A 1 190 ? -5.896 11.218 -9.042 1.00 86.00 190 THR A CA 1
ATOM 1450 C C . THR A 1 190 ? -7.159 10.363 -9.060 1.00 86.00 190 THR A C 1
ATOM 1452 O O . THR A 1 190 ? -8.216 10.828 -9.492 1.00 86.00 190 THR A O 1
ATOM 1455 N N . LEU A 1 191 ? -7.072 9.116 -8.588 1.00 84.06 191 LEU A N 1
ATOM 1456 C CA . LEU A 1 191 ? -8.223 8.239 -8.445 1.00 84.06 191 LEU A CA 1
ATOM 1457 C C . LEU A 1 191 ? -9.114 8.748 -7.311 1.00 84.06 191 LEU A C 1
ATOM 1459 O O . LEU A 1 191 ? -8.668 8.959 -6.190 1.00 84.06 191 LEU A O 1
ATOM 1463 N N . HIS A 1 192 ? -10.399 8.937 -7.598 1.00 75.81 192 HIS A N 1
ATOM 1464 C CA . HIS A 1 192 ? -11.370 9.340 -6.588 1.00 75.81 192 HIS A CA 1
ATOM 1465 C C . HIS A 1 192 ? -11.980 8.113 -5.922 1.00 75.81 192 HIS A C 1
ATOM 1467 O O . HIS A 1 192 ? -12.712 7.361 -6.567 1.00 75.81 192 HIS A O 1
ATOM 1473 N N . ALA A 1 193 ? -11.740 7.953 -4.624 1.00 81.94 193 ALA A N 1
ATOM 1474 C CA . ALA A 1 193 ? -12.362 6.901 -3.839 1.00 81.94 193 ALA A CA 1
ATOM 1475 C C . ALA A 1 193 ? -12.508 7.302 -2.365 1.00 81.94 193 ALA A C 1
ATOM 1477 O O . ALA A 1 193 ? -11.852 8.221 -1.872 1.00 81.94 193 ALA A O 1
ATOM 1478 N N . ASN A 1 194 ? -13.422 6.630 -1.663 1.00 91.44 194 ASN A N 1
ATOM 1479 C CA . ASN A 1 194 ? -13.615 6.850 -0.236 1.00 91.44 194 ASN A CA 1
ATOM 1480 C C . ASN A 1 194 ? -12.532 6.099 0.541 1.00 91.44 194 ASN A C 1
ATOM 1482 O O . ASN A 1 194 ? -12.332 4.906 0.327 1.00 91.44 194 ASN A O 1
ATOM 1486 N N . ALA A 1 195 ? -11.890 6.768 1.494 1.00 93.81 195 ALA A N 1
ATOM 1487 C CA . ALA A 1 195 ? -10.886 6.157 2.354 1.00 93.81 195 ALA A CA 1
ATOM 1488 C C . ALA A 1 195 ? -10.924 6.741 3.769 1.00 93.81 195 ALA A C 1
ATOM 1490 O O . ALA A 1 195 ? -11.474 7.821 3.999 1.00 93.81 195 ALA A O 1
ATOM 1491 N N . VAL A 1 196 ? -10.328 6.025 4.721 1.00 94.75 196 VAL A N 1
ATOM 1492 C CA . VAL A 1 196 ? -10.066 6.521 6.077 1.00 94.75 196 VAL A CA 1
ATOM 1493 C C . VAL A 1 196 ? -8.568 6.458 6.351 1.00 94.75 196 VAL A C 1
ATOM 1495 O O . VAL A 1 196 ? -7.970 5.381 6.304 1.00 94.75 196 VAL A O 1
ATOM 1498 N N . ASN A 1 197 ? -7.977 7.609 6.675 1.00 93.12 197 ASN A N 1
ATOM 1499 C CA . ASN A 1 197 ? -6.583 7.723 7.098 1.00 93.12 197 ASN A CA 1
ATOM 1500 C C . ASN A 1 197 ? -6.533 7.831 8.630 1.00 93.12 197 ASN A C 1
ATOM 1502 O O . ASN A 1 197 ? -7.125 8.735 9.222 1.00 93.12 197 ASN A O 1
ATOM 1506 N N . ILE A 1 198 ? -5.884 6.873 9.285 1.00 94.12 198 ILE A N 1
ATOM 1507 C CA . ILE A 1 198 ? -5.971 6.655 10.729 1.00 94.12 198 ILE A CA 1
ATOM 1508 C C . ILE A 1 198 ? -4.610 6.930 11.356 1.00 94.12 198 ILE A C 1
ATOM 1510 O O . ILE A 1 198 ? -3.667 6.157 11.184 1.00 94.12 198 ILE A O 1
ATOM 1514 N N . SER A 1 199 ? -4.531 8.001 12.143 1.00 93.81 199 SER A N 1
ATOM 1515 C CA . SER A 1 199 ? -3.391 8.274 13.025 1.00 93.81 199 SER A CA 1
ATOM 1516 C C . SER A 1 199 ? -3.665 7.758 14.437 1.00 93.81 199 SER A C 1
ATOM 1518 O O . SER A 1 199 ? -4.787 7.865 14.940 1.00 93.81 199 SER A O 1
ATOM 1520 N N . LEU A 1 200 ? -2.643 7.198 15.081 1.00 95.81 200 LEU A N 1
ATOM 1521 C CA . LEU A 1 200 ? -2.735 6.669 16.440 1.00 95.81 200 LEU A CA 1
ATOM 1522 C C . LEU A 1 200 ? -1.938 7.536 17.417 1.00 95.81 200 LEU A C 1
ATOM 1524 O O . LEU A 1 200 ? -0.899 8.086 17.064 1.00 95.81 200 LEU A O 1
ATOM 1528 N N . GLU A 1 201 ? -2.431 7.640 18.648 1.00 96.75 201 GLU A N 1
ATOM 1529 C CA . GLU A 1 201 ? -1.745 8.289 19.764 1.00 96.75 201 GLU A CA 1
ATOM 1530 C C . GLU A 1 201 ? -1.744 7.359 20.985 1.00 96.75 201 GLU A C 1
ATOM 1532 O O . GLU A 1 201 ? -2.740 7.243 21.700 1.00 96.75 201 GLU A O 1
ATOM 1537 N N . GLY A 1 202 ? -0.629 6.659 21.195 1.00 95.94 202 GLY A N 1
ATOM 1538 C CA . GLY A 1 202 ? -0.439 5.765 22.338 1.00 95.94 202 GLY A CA 1
ATOM 1539 C C . GLY A 1 202 ? -0.193 6.524 23.647 1.00 95.94 202 GLY A C 1
ATOM 1540 O O . GLY A 1 202 ? 0.520 7.530 23.660 1.00 95.94 202 GLY A O 1
ATOM 1541 N N . ILE A 1 203 ? -0.747 6.010 24.749 1.00 96.38 203 ILE A N 1
ATOM 1542 C CA . ILE A 1 203 ? -0.521 6.480 26.127 1.00 96.38 203 ILE A CA 1
ATOM 1543 C C . ILE A 1 203 ? 0.352 5.479 26.893 1.00 96.38 203 ILE A C 1
ATOM 1545 O O . ILE A 1 203 ? 1.377 5.850 27.463 1.00 96.38 203 ILE A O 1
ATOM 1549 N N . ASN A 1 204 ? -0.065 4.210 26.914 1.00 95.62 204 ASN A N 1
ATOM 1550 C CA . ASN A 1 204 ? 0.653 3.101 27.546 1.00 95.62 204 ASN A CA 1
ATOM 1551 C C . ASN A 1 204 ? 1.582 2.400 26.541 1.00 95.62 204 ASN A C 1
ATOM 1553 O O . ASN A 1 204 ? 2.638 1.882 26.906 1.00 95.62 204 ASN A O 1
ATOM 1557 N N . SER A 1 205 ? 1.172 2.374 25.275 1.00 95.31 205 SER A N 1
ATOM 1558 C CA . SER A 1 205 ? 1.950 1.936 24.122 1.00 95.31 205 SER A CA 1
ATOM 1559 C C . SER A 1 205 ? 2.891 3.048 23.637 1.00 95.31 205 SER A C 1
ATOM 1561 O O . SER A 1 205 ? 2.862 4.177 24.124 1.00 95.31 205 SER A O 1
ATOM 1563 N N . ASN A 1 206 ? 3.746 2.749 22.651 1.00 94.62 206 ASN A N 1
ATOM 1564 C CA . ASN A 1 206 ? 4.547 3.796 22.013 1.00 94.62 206 ASN A CA 1
ATOM 1565 C C . ASN A 1 206 ? 3.634 4.847 21.354 1.00 94.62 206 ASN A C 1
ATOM 1567 O O . ASN A 1 206 ? 2.564 4.506 20.846 1.00 94.62 206 ASN A O 1
ATOM 1571 N N . ARG A 1 207 ? 4.076 6.112 21.361 1.00 94.06 207 ARG A N 1
ATOM 1572 C CA . ARG A 1 207 ? 3.268 7.273 20.959 1.00 94.06 207 ARG A CA 1
ATOM 1573 C C . ARG A 1 207 ? 2.640 7.124 19.575 1.00 94.06 207 ARG A C 1
ATOM 1575 O O . ARG A 1 207 ? 1.489 7.501 19.409 1.00 94.06 207 ARG A O 1
ATOM 1582 N N . ASP A 1 208 ? 3.369 6.557 18.622 1.00 92.75 208 ASP A N 1
ATOM 1583 C CA . ASP A 1 208 ? 2.919 6.448 17.231 1.00 92.75 208 ASP A CA 1
ATOM 1584 C C . ASP A 1 208 ? 2.113 5.158 16.968 1.00 92.75 208 ASP A C 1
ATOM 1586 O O . ASP A 1 208 ? 1.731 4.873 15.836 1.00 92.75 208 ASP A O 1
ATOM 1590 N N . GLY A 1 209 ? 1.848 4.354 18.006 1.00 94.75 209 GLY A N 1
ATOM 1591 C CA . GLY A 1 209 ? 1.056 3.130 17.903 1.00 94.75 209 GLY A CA 1
ATOM 1592 C C . GLY A 1 209 ? 1.709 2.024 17.070 1.00 94.75 209 GLY A C 1
ATOM 1593 O O . GLY A 1 209 ? 1.008 1.137 16.593 1.00 94.75 209 GLY A O 1
ATOM 1594 N N . ILE A 1 210 ? 3.035 2.037 16.887 1.00 94.56 210 ILE A N 1
ATOM 1595 C CA . ILE A 1 210 ? 3.757 1.025 16.101 1.00 94.56 210 ILE A CA 1
ATOM 1596 C C . ILE A 1 210 ? 3.488 -0.377 16.664 1.00 94.56 210 ILE A C 1
ATOM 1598 O O . ILE A 1 210 ? 3.648 -0.604 17.866 1.00 94.56 210 ILE A O 1
ATOM 1602 N N . GLY A 1 211 ? 3.098 -1.309 15.795 1.00 94.06 211 GLY A N 1
ATOM 1603 C CA . GLY A 1 211 ? 2.678 -2.670 16.132 1.00 94.06 211 GLY A CA 1
ATOM 1604 C C . GLY A 1 211 ? 1.196 -2.804 16.500 1.00 94.06 211 GLY A C 1
ATOM 1605 O O . GLY A 1 211 ? 0.750 -3.909 16.809 1.00 94.06 211 GLY A O 1
ATOM 1606 N N . ALA A 1 212 ? 0.419 -1.714 16.493 1.00 97.06 212 ALA A N 1
ATOM 1607 C CA . ALA A 1 212 ? -1.027 -1.794 16.662 1.00 97.06 212 ALA A CA 1
ATOM 1608 C C . ALA A 1 212 ? -1.685 -2.455 15.444 1.00 97.06 212 ALA A C 1
ATOM 1610 O O . ALA A 1 212 ? -1.308 -2.206 14.296 1.00 97.06 212 ALA A O 1
ATOM 1611 N N . MET A 1 213 ? -2.711 -3.262 15.705 1.00 97.62 213 MET A N 1
ATOM 1612 C CA . MET A 1 213 ? -3.522 -3.903 14.673 1.00 97.62 213 MET A CA 1
ATOM 1613 C C . MET A 1 213 ? -4.849 -3.162 14.542 1.00 97.62 213 MET A C 1
ATOM 1615 O O . MET A 1 213 ? -5.639 -3.124 15.485 1.00 97.62 213 MET A O 1
ATOM 1619 N N . VAL A 1 214 ? -5.102 -2.600 13.367 1.00 97.94 214 VAL A N 1
ATOM 1620 C CA . VAL A 1 214 ? -6.326 -1.879 13.023 1.00 97.94 214 VAL A CA 1
ATOM 1621 C C . VAL A 1 214 ? -7.212 -2.794 12.183 1.00 97.94 214 VAL A C 1
ATOM 1623 O O . VAL A 1 214 ? -6.840 -3.192 11.082 1.00 97.94 214 VAL A O 1
ATOM 1626 N N . THR A 1 215 ? -8.385 -3.143 12.708 1.00 98.38 215 THR A N 1
ATOM 1627 C CA . THR A 1 215 ? -9.381 -3.987 12.039 1.00 98.38 215 THR A CA 1
ATOM 1628 C C . THR A 1 215 ? -10.623 -3.167 11.714 1.00 98.38 215 THR A C 1
ATOM 1630 O O . THR A 1 215 ? -11.293 -2.677 12.623 1.00 98.38 215 THR A O 1
ATOM 1633 N N . ALA A 1 216 ? -10.972 -3.053 10.437 1.00 98.25 216 ALA A N 1
ATOM 1634 C CA . ALA A 1 216 ? -12.187 -2.394 9.970 1.00 98.25 216 ALA A CA 1
ATOM 1635 C C . ALA A 1 216 ? -13.184 -3.412 9.417 1.00 98.25 216 ALA A C 1
ATOM 1637 O O . ALA A 1 216 ? -12.825 -4.261 8.606 1.00 98.25 216 ALA A O 1
ATOM 1638 N N . LYS A 1 217 ? -14.447 -3.305 9.834 1.00 98.19 217 LYS A N 1
ATOM 1639 C CA . LYS A 1 217 ? -15.582 -4.012 9.229 1.00 98.19 217 LYS A CA 1
ATOM 1640 C C . LYS A 1 217 ? -16.399 -3.047 8.380 1.00 98.19 217 LYS A C 1
ATOM 1642 O O . LYS A 1 217 ? -16.834 -2.016 8.896 1.00 98.19 217 LYS A O 1
ATOM 1647 N N . ILE A 1 218 ? -16.593 -3.391 7.112 1.00 96.69 218 ILE A N 1
ATOM 1648 C CA . ILE A 1 218 ? -17.289 -2.588 6.101 1.00 96.69 218 ILE A CA 1
ATOM 1649 C C . ILE A 1 218 ? -18.267 -3.524 5.386 1.00 96.69 218 ILE A C 1
ATOM 1651 O O . ILE A 1 218 ? -17.868 -4.302 4.520 1.00 96.69 218 ILE A O 1
ATOM 1655 N N . GLY A 1 219 ? -19.538 -3.518 5.793 1.00 92.88 219 GLY A N 1
ATOM 1656 C CA . GLY A 1 219 ? -20.488 -4.547 5.369 1.00 92.88 219 GLY A CA 1
ATOM 1657 C C . GLY A 1 219 ? -19.965 -5.951 5.695 1.00 92.88 219 GLY A C 1
ATOM 1658 O O . GLY A 1 219 ? -19.672 -6.257 6.853 1.00 92.88 219 GLY A O 1
ATOM 1659 N N . ASP A 1 220 ? -19.807 -6.784 4.664 1.00 91.44 220 ASP A N 1
ATOM 1660 C CA . ASP A 1 220 ? -19.289 -8.154 4.786 1.00 91.44 220 ASP A CA 1
ATOM 1661 C C . ASP A 1 220 ? -17.750 -8.238 4.731 1.00 91.44 220 ASP A C 1
ATOM 1663 O O . ASP A 1 220 ? -17.168 -9.279 5.046 1.00 91.44 220 ASP A O 1
ATOM 1667 N N . GLN A 1 221 ? -17.066 -7.150 4.363 1.00 92.06 221 GLN A N 1
ATOM 1668 C CA . GLN A 1 221 ? -15.610 -7.109 4.257 1.00 92.06 221 GLN A CA 1
ATOM 1669 C C . GLN A 1 221 ? -14.972 -6.814 5.618 1.00 92.06 221 GLN A C 1
ATOM 1671 O O . GLN A 1 221 ? -15.430 -5.963 6.385 1.00 92.06 221 GLN A O 1
ATOM 1676 N N . THR A 1 222 ? -13.877 -7.513 5.920 1.00 96.31 222 THR A N 1
ATOM 1677 C CA . THR A 1 222 ? -13.012 -7.210 7.066 1.00 96.31 222 THR A CA 1
ATOM 1678 C C . THR A 1 222 ? -11.609 -6.909 6.565 1.00 96.31 222 THR A C 1
ATOM 1680 O O . THR A 1 222 ? -10.982 -7.757 5.935 1.00 96.31 222 THR A O 1
ATOM 1683 N N . ILE A 1 223 ? -11.119 -5.711 6.863 1.00 96.38 223 ILE A N 1
ATOM 1684 C CA . ILE A 1 223 ? -9.787 -5.235 6.492 1.00 96.38 223 ILE A CA 1
ATOM 1685 C C . ILE A 1 223 ? -8.925 -5.178 7.748 1.00 96.38 223 ILE A C 1
ATOM 1687 O O . ILE A 1 223 ? -9.362 -4.685 8.787 1.00 96.38 223 ILE A O 1
ATOM 1691 N N . LEU A 1 224 ? -7.692 -5.669 7.645 1.00 96.25 224 LEU A N 1
ATOM 1692 C CA . LEU A 1 224 ? -6.688 -5.615 8.701 1.00 96.25 224 LEU A CA 1
ATOM 1693 C C . LEU A 1 224 ? -5.474 -4.823 8.204 1.00 96.25 224 LEU A C 1
ATOM 1695 O O . LEU A 1 224 ? -4.968 -5.077 7.107 1.00 96.25 224 LEU A O 1
ATOM 1699 N N . ARG A 1 225 ? -4.997 -3.881 9.017 1.00 94.94 225 ARG A N 1
ATOM 1700 C CA . ARG A 1 225 ? -3.755 -3.133 8.801 1.00 94.94 225 ARG A CA 1
ATOM 1701 C C . ARG A 1 225 ? -2.925 -3.159 10.078 1.00 94.94 225 ARG A C 1
ATOM 1703 O O . ARG A 1 225 ? -3.456 -3.008 11.173 1.00 94.94 225 ARG A O 1
ATOM 1710 N N . GLU A 1 226 ? -1.627 -3.361 9.933 1.00 94.00 226 GLU A N 1
ATOM 1711 C CA . GLU A 1 226 ? -0.662 -3.204 11.019 1.00 94.00 226 GLU A CA 1
ATOM 1712 C C . GLU A 1 226 ? -0.017 -1.826 10.887 1.00 94.00 226 GLU A C 1
ATOM 1714 O O . GLU A 1 226 ? 0.416 -1.458 9.794 1.00 94.00 226 GLU A O 1
ATOM 1719 N N . VAL A 1 227 ? 0.076 -1.079 11.984 1.00 93.12 227 VAL A N 1
ATOM 1720 C CA . VAL A 1 227 ? 0.829 0.178 11.998 1.00 93.12 227 VAL A CA 1
ATOM 1721 C C . VAL A 1 227 ? 2.316 -0.143 12.087 1.00 93.12 227 VAL A C 1
ATOM 1723 O O . VAL A 1 227 ? 2.789 -0.693 13.082 1.00 93.12 227 VAL A O 1
ATOM 1726 N N . ARG A 1 228 ? 3.065 0.197 11.039 1.00 87.50 228 ARG A N 1
ATOM 1727 C CA . ARG A 1 228 ? 4.489 -0.130 10.894 1.00 87.50 228 ARG A CA 1
ATOM 1728 C C . ARG A 1 228 ? 5.348 1.125 10.953 1.00 87.50 228 ARG A C 1
ATOM 1730 O O . ARG A 1 228 ? 4.891 2.212 10.625 1.00 87.50 228 ARG A O 1
ATOM 1737 N N . SER A 1 229 ? 6.602 0.959 11.370 1.00 78.81 229 SER A N 1
ATOM 1738 C CA . SER A 1 229 ? 7.596 2.040 11.381 1.00 78.81 229 SER A CA 1
ATOM 1739 C C . SER A 1 229 ? 8.449 2.087 10.114 1.00 78.81 229 SER A C 1
ATOM 1741 O O . SER A 1 229 ? 8.948 3.147 9.750 1.00 78.81 229 SER A O 1
ATOM 1743 N N . VAL A 1 230 ? 8.670 0.939 9.473 1.00 76.12 230 VAL A N 1
ATOM 1744 C CA . VAL A 1 230 ? 9.579 0.797 8.335 1.00 76.12 230 VAL A CA 1
ATOM 1745 C C . VAL A 1 230 ? 9.157 -0.396 7.483 1.00 76.12 230 VAL A C 1
ATOM 1747 O O . VAL A 1 230 ? 8.740 -1.426 8.020 1.00 76.12 230 VAL A O 1
ATOM 1750 N N . ASN A 1 231 ? 9.320 -0.276 6.170 1.00 70.75 231 ASN A N 1
ATOM 1751 C CA . ASN A 1 231 ? 9.350 -1.409 5.257 1.00 70.75 231 ASN A CA 1
ATOM 1752 C C . ASN A 1 231 ? 10.656 -1.360 4.450 1.00 70.75 231 ASN A C 1
ATOM 1754 O O . ASN A 1 231 ? 10.899 -0.449 3.658 1.00 70.75 231 ASN A O 1
ATOM 1758 N N . GLY A 1 232 ? 11.557 -2.307 4.715 1.00 71.25 232 GLY A N 1
ATOM 1759 C CA . GLY A 1 232 ? 12.895 -2.314 4.122 1.00 71.25 232 GLY A CA 1
ATOM 1760 C C . GLY A 1 232 ? 13.702 -1.058 4.477 1.00 71.25 232 GLY A C 1
ATOM 1761 O O . GLY A 1 232 ? 14.010 -0.819 5.643 1.00 71.25 232 GLY A O 1
ATOM 1762 N N . ALA A 1 233 ? 14.071 -0.276 3.460 1.00 69.12 233 ALA A N 1
ATOM 1763 C CA . ALA A 1 233 ? 14.805 0.985 3.601 1.00 69.12 233 ALA A CA 1
ATOM 1764 C C . ALA A 1 233 ? 13.894 2.229 3.549 1.00 69.12 233 ALA A C 1
ATOM 1766 O O . ALA A 1 233 ? 14.397 3.346 3.424 1.00 69.12 233 ALA A O 1
ATOM 1767 N N . VAL A 1 234 ? 12.570 2.043 3.626 1.00 77.25 234 VAL A N 1
ATOM 1768 C CA . VAL A 1 234 ? 11.566 3.106 3.502 1.00 77.25 234 VAL A CA 1
ATOM 1769 C C . VAL A 1 234 ? 10.813 3.306 4.803 1.00 77.25 234 VAL A C 1
ATOM 1771 O O . VAL A 1 234 ? 10.415 2.348 5.463 1.00 77.25 234 VAL A O 1
ATOM 1774 N N . GLN A 1 235 ? 10.576 4.571 5.142 1.00 77.12 235 GLN A N 1
ATOM 1775 C CA . GLN A 1 235 ? 9.662 4.973 6.201 1.00 77.12 235 GLN A CA 1
ATOM 1776 C C . GLN A 1 235 ? 8.557 5.833 5.595 1.00 77.12 235 GLN A C 1
ATOM 1778 O O . GLN A 1 235 ? 8.834 6.763 4.837 1.00 77.12 235 GLN A O 1
ATOM 1783 N N . THR A 1 236 ? 7.316 5.518 5.940 1.00 76.38 236 THR A N 1
ATOM 1784 C CA . THR A 1 236 ? 6.131 6.300 5.585 1.00 76.38 236 THR A CA 1
ATOM 1785 C C . THR A 1 236 ? 5.511 6.887 6.848 1.00 76.38 236 THR A C 1
ATOM 1787 O O . THR A 1 236 ? 5.969 6.638 7.967 1.00 76.38 236 THR A O 1
ATOM 1790 N N . GLN A 1 237 ? 4.465 7.694 6.682 1.00 73.25 237 GLN A N 1
ATOM 1791 C CA . GLN A 1 237 ? 3.681 8.184 7.809 1.00 73.25 237 GLN A CA 1
ATOM 1792 C C . GLN A 1 237 ? 3.152 7.013 8.656 1.00 73.25 237 GLN A C 1
ATOM 1794 O O . GLN A 1 237 ? 2.475 6.123 8.144 1.00 73.25 237 GLN A O 1
ATOM 1799 N N . ALA A 1 238 ? 3.418 7.048 9.966 1.00 80.69 238 ALA A N 1
ATOM 1800 C CA . ALA A 1 238 ? 2.877 6.072 10.904 1.00 80.69 238 ALA A CA 1
ATOM 1801 C C . ALA A 1 238 ? 1.347 6.202 10.982 1.00 80.69 238 ALA A C 1
ATOM 1803 O O . ALA A 1 238 ? 0.810 7.263 11.310 1.00 80.69 238 ALA A O 1
ATOM 1804 N N . GLY A 1 239 ? 0.649 5.113 10.674 1.00 86.25 239 GLY A N 1
ATOM 1805 C CA . GLY A 1 239 ? -0.805 5.056 10.688 1.00 86.25 239 GLY A CA 1
ATOM 1806 C C . GLY A 1 239 ? -1.341 3.847 9.935 1.00 86.25 239 GLY A C 1
ATOM 1807 O O . GLY A 1 239 ? -0.594 2.941 9.563 1.00 86.25 239 GLY A O 1
ATOM 1808 N N . ALA A 1 240 ? -2.651 3.838 9.720 1.00 92.31 240 ALA A N 1
ATOM 1809 C CA . ALA A 1 240 ? -3.322 2.862 8.875 1.00 92.31 240 ALA A CA 1
ATOM 1810 C C . ALA A 1 240 ? -4.164 3.575 7.819 1.00 92.31 240 ALA A C 1
ATOM 1812 O O . ALA A 1 240 ? -4.874 4.532 8.117 1.00 92.31 240 ALA A O 1
ATOM 1813 N N . TYR A 1 241 ? -4.107 3.067 6.595 1.00 93.56 241 TYR A N 1
ATOM 1814 C CA . TYR A 1 241 ? -4.942 3.513 5.491 1.00 93.56 241 TYR A CA 1
ATOM 1815 C C . TYR A 1 241 ? -5.912 2.403 5.101 1.00 93.56 241 TYR A C 1
ATOM 1817 O O . TYR A 1 241 ? -5.515 1.238 4.966 1.00 93.56 241 TYR A O 1
ATOM 1825 N N . ILE A 1 242 ? -7.185 2.763 4.967 1.00 95.44 242 ILE A N 1
ATOM 1826 C CA . ILE A 1 242 ? -8.265 1.832 4.651 1.00 95.44 242 ILE A CA 1
ATOM 1827 C C . ILE A 1 242 ? -9.085 2.414 3.508 1.00 95.44 242 ILE A C 1
ATOM 1829 O O . ILE A 1 242 ? -9.853 3.355 3.722 1.00 95.44 242 ILE A O 1
ATOM 1833 N N . GLY A 1 243 ? -8.941 1.832 2.318 1.00 94.94 243 GLY A N 1
ATOM 1834 C CA . GLY A 1 243 ? -9.858 2.050 1.216 1.00 94.94 243 GLY A CA 1
ATOM 1835 C C . GLY A 1 243 ? -11.246 1.489 1.521 1.00 94.94 243 GLY A C 1
ATOM 1836 O O . GLY A 1 243 ? -11.389 0.428 2.132 1.00 94.94 243 GLY A O 1
ATOM 1837 N N . LEU A 1 244 ? -12.283 2.234 1.147 1.00 94.88 244 LEU A N 1
ATOM 1838 C CA . LEU A 1 244 ? -13.688 1.864 1.334 1.00 94.88 244 LEU A CA 1
ATOM 1839 C C . LEU A 1 244 ? -14.380 1.513 0.009 1.00 94.88 244 LEU A C 1
ATOM 1841 O O . LEU A 1 244 ? -15.541 1.094 0.015 1.00 94.88 244 LEU A O 1
ATOM 1845 N N . GLY A 1 245 ? -13.722 1.739 -1.127 1.00 91.38 245 GLY A N 1
ATOM 1846 C CA . GLY A 1 245 ? -14.320 1.698 -2.453 1.00 91.38 245 GLY A CA 1
ATOM 1847 C C . GLY A 1 245 ? -15.561 2.591 -2.511 1.00 91.38 245 GLY A C 1
ATOM 1848 O O . GLY A 1 245 ? -15.498 3.802 -2.302 1.00 91.38 245 GLY A O 1
ATOM 1849 N N . ASN A 1 246 ? -16.719 1.968 -2.741 1.00 91.25 246 ASN A N 1
ATOM 1850 C CA . ASN A 1 246 ? -18.016 2.652 -2.787 1.00 91.25 246 ASN A CA 1
ATOM 1851 C C . ASN A 1 246 ? -18.715 2.771 -1.422 1.00 91.25 246 ASN A C 1
ATOM 1853 O O . ASN A 1 246 ? -19.770 3.402 -1.329 1.00 91.25 246 ASN A O 1
ATOM 1857 N N . ALA A 1 247 ? -18.184 2.157 -0.362 1.00 94.06 247 ALA A N 1
ATOM 1858 C CA . ALA A 1 247 ? -18.776 2.273 0.962 1.00 94.06 247 ALA A CA 1
ATOM 1859 C C . ALA A 1 247 ? -18.589 3.693 1.512 1.00 94.06 247 ALA A C 1
ATOM 1861 O O . ALA A 1 247 ? -17.579 4.356 1.283 1.00 94.06 247 ALA A O 1
ATOM 1862 N N . THR A 1 248 ? -19.584 4.171 2.259 1.00 94.94 248 THR A N 1
ATOM 1863 C CA . THR A 1 248 ? -19.601 5.539 2.799 1.00 94.94 248 THR A CA 1
ATOM 1864 C C . THR A 1 248 ? -19.234 5.597 4.279 1.00 94.94 248 THR A C 1
ATOM 1866 O O . THR A 1 248 ? -19.380 6.650 4.890 1.00 94.94 248 THR A O 1
ATOM 1869 N N . LYS A 1 249 ? -18.855 4.469 4.893 1.00 96.62 249 LYS A N 1
ATOM 1870 C CA . LYS A 1 249 ? -18.439 4.377 6.299 1.00 96.62 249 LYS A CA 1
ATOM 1871 C C . LYS A 1 249 ? -17.773 3.035 6.611 1.00 96.62 249 LYS A C 1
ATOM 1873 O O . LYS A 1 249 ? -18.030 2.044 5.933 1.00 96.62 249 LYS A O 1
ATOM 1878 N N . ILE A 1 250 ? -17.025 2.999 7.709 1.00 98.31 250 ILE A N 1
ATOM 1879 C CA . ILE A 1 250 ? -16.643 1.775 8.423 1.00 98.31 250 ILE A CA 1
ATOM 1880 C C . ILE A 1 250 ? -17.684 1.529 9.522 1.00 98.31 250 ILE A C 1
ATOM 1882 O O . ILE A 1 250 ? -17.910 2.384 10.384 1.00 98.31 250 ILE A O 1
ATOM 1886 N N . ASP A 1 251 ? -18.316 0.355 9.524 1.00 98.31 251 ASP A N 1
ATOM 1887 C CA . ASP A 1 251 ? -19.339 -0.001 10.514 1.00 98.31 251 ASP A CA 1
ATOM 1888 C C . ASP A 1 251 ? -18.733 -0.157 11.908 1.00 98.31 251 ASP A C 1
ATOM 1890 O O . ASP A 1 251 ? -19.282 0.346 12.895 1.00 98.31 251 ASP A O 1
ATOM 1894 N N . ARG A 1 252 ? -17.571 -0.814 11.983 1.00 98.38 252 ARG A N 1
ATOM 1895 C CA . ARG A 1 252 ? -16.813 -1.004 13.221 1.00 98.38 252 ARG A CA 1
ATOM 1896 C C . ARG A 1 252 ? -15.314 -0.975 12.958 1.00 98.38 252 ARG A C 1
ATOM 1898 O O . ARG A 1 252 ? -14.813 -1.795 12.195 1.00 98.38 252 ARG A O 1
ATOM 1905 N N . LEU A 1 253 ? -14.617 -0.078 13.643 1.00 98.44 253 LEU A N 1
ATOM 1906 C CA . LEU A 1 253 ? -13.167 0.054 13.630 1.00 98.44 253 LEU A CA 1
ATOM 1907 C C . LEU A 1 253 ? -12.623 -0.337 15.005 1.00 98.44 253 LEU A C 1
ATOM 1909 O O . LEU A 1 253 ? -13.044 0.216 16.017 1.00 98.44 253 LEU A O 1
ATOM 1913 N N . GLU A 1 254 ? -11.716 -1.302 15.047 1.00 98.38 254 GLU A N 1
ATOM 1914 C CA . GLU A 1 254 ? -11.065 -1.779 16.264 1.00 98.38 254 GLU A CA 1
ATOM 1915 C C . GLU A 1 254 ? -9.556 -1.574 16.156 1.00 98.38 254 GLU A C 1
ATOM 1917 O O . GLU A 1 254 ? -8.945 -2.010 15.185 1.00 98.38 254 GLU A O 1
ATOM 1922 N N . VAL A 1 255 ? -8.959 -0.940 17.162 1.00 98.38 255 VAL A N 1
ATOM 1923 C CA . VAL A 1 255 ? -7.508 -0.806 17.308 1.00 98.38 255 VAL A CA 1
ATOM 1924 C C . VAL A 1 255 ? -7.080 -1.651 18.494 1.00 98.38 255 VAL A C 1
ATOM 1926 O O . VAL A 1 255 ? -7.423 -1.343 19.635 1.00 98.38 255 VAL A O 1
ATOM 1929 N N . ARG A 1 256 ? -6.325 -2.715 18.230 1.00 98.06 256 ARG A N 1
ATOM 1930 C CA . ARG A 1 256 ? -5.655 -3.498 19.265 1.00 98.06 256 ARG A CA 1
ATOM 1931 C C . ARG A 1 256 ? -4.236 -2.973 19.436 1.00 98.06 256 ARG A C 1
ATOM 1933 O O . ARG A 1 256 ? -3.406 -3.124 18.540 1.00 98.06 256 ARG A O 1
ATOM 1940 N N . TRP A 1 257 ? -3.969 -2.375 20.587 1.00 97.88 257 TRP A N 1
ATOM 1941 C CA . TRP A 1 257 ? -2.699 -1.735 20.910 1.00 97.88 257 TRP A CA 1
ATOM 1942 C C . TRP A 1 257 ? -1.638 -2.751 21.365 1.00 97.88 257 TRP A C 1
ATOM 1944 O O . TRP A 1 257 ? -1.995 -3.803 21.910 1.00 97.88 257 TRP A O 1
ATOM 1954 N N . PRO A 1 258 ? -0.333 -2.443 21.219 1.00 97.00 258 PRO A N 1
ATOM 1955 C CA . PRO A 1 258 ? 0.753 -3.272 21.752 1.00 97.00 258 PRO A CA 1
ATOM 1956 C C . PRO A 1 258 ? 0.669 -3.531 23.263 1.00 97.00 258 PRO A C 1
ATOM 1958 O O . PRO A 1 258 ? 1.076 -4.595 23.723 1.00 97.00 258 PRO A O 1
ATOM 1961 N N . SER A 1 259 ? 0.108 -2.592 24.033 1.00 96.75 259 SER A N 1
ATOM 1962 C CA . SER A 1 259 ? -0.173 -2.758 25.468 1.00 96.75 259 SER A CA 1
ATOM 1963 C C . SER A 1 259 ? -1.182 -3.876 25.779 1.00 96.75 259 SER A C 1
ATOM 1965 O O . SER A 1 259 ? -1.281 -4.318 26.922 1.00 96.75 259 SER A O 1
ATOM 1967 N N . GLY A 1 260 ? -1.944 -4.329 24.778 1.00 95.06 260 GLY A N 1
ATOM 1968 C CA . GLY A 1 260 ? -3.077 -5.241 24.925 1.00 95.06 260 GLY A CA 1
ATOM 1969 C C . GLY A 1 260 ? -4.428 -4.537 25.077 1.00 95.06 260 GLY A C 1
ATOM 1970 O O . GLY A 1 260 ? -5.458 -5.208 24.988 1.00 95.06 260 GLY A O 1
ATOM 1971 N N . VAL A 1 261 ? -4.448 -3.210 25.255 1.00 96.81 261 VAL A N 1
ATOM 1972 C CA . VAL A 1 261 ? -5.676 -2.400 25.244 1.00 96.81 261 VAL A CA 1
ATOM 1973 C C . VAL A 1 261 ? -6.356 -2.498 23.878 1.00 96.81 261 VAL A C 1
ATOM 1975 O O . VAL A 1 261 ? -5.711 -2.708 22.849 1.00 96.81 261 VAL A O 1
ATOM 1978 N N . THR A 1 262 ? -7.681 -2.367 23.856 1.00 97.69 262 THR A N 1
ATOM 1979 C CA . THR A 1 262 ? -8.465 -2.326 22.619 1.00 97.69 262 THR A CA 1
ATOM 1980 C C . THR A 1 262 ? -9.388 -1.116 22.624 1.00 97.69 262 THR A C 1
ATOM 1982 O O . THR A 1 262 ? -10.212 -0.981 23.523 1.00 97.69 262 THR A O 1
ATOM 1985 N N . THR A 1 263 ? -9.284 -0.280 21.592 1.00 97.88 263 THR A N 1
ATOM 1986 C CA . THR A 1 263 ? -10.176 0.865 21.361 1.00 97.88 263 THR A CA 1
ATOM 1987 C C . THR A 1 263 ? -11.123 0.539 20.212 1.00 97.88 263 THR A C 1
ATOM 1989 O O . THR A 1 263 ? -10.706 -0.038 19.207 1.00 97.88 263 THR A O 1
ATOM 1992 N N . VAL A 1 264 ? -12.404 0.897 20.337 1.00 98.00 264 VAL A N 1
ATOM 1993 C CA . VAL A 1 264 ? -13.424 0.607 19.317 1.00 98.00 264 VAL A CA 1
ATOM 1994 C C . VAL A 1 264 ? -14.202 1.868 18.964 1.00 98.00 264 VAL A C 1
ATOM 1996 O O . VAL A 1 264 ? -14.712 2.555 19.843 1.00 98.00 264 VAL A O 1
ATOM 1999 N N . GLN A 1 265 ? -14.365 2.123 17.668 1.00 97.81 265 GLN A N 1
ATOM 2000 C CA . GLN A 1 265 ? -15.269 3.136 17.125 1.00 97.81 265 GLN A CA 1
ATOM 2001 C C . GLN A 1 265 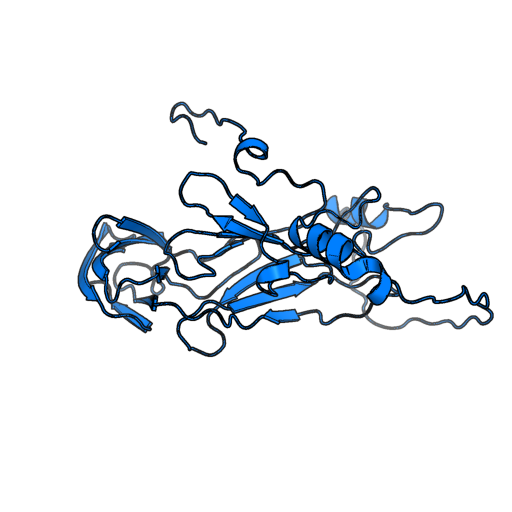? -16.286 2.493 16.175 1.00 97.81 265 GLN A C 1
ATOM 2003 O O . GLN A 1 265 ? -16.045 1.431 15.597 1.00 97.81 265 GLN A O 1
ATOM 2008 N N . THR A 1 266 ? -17.449 3.126 16.013 1.00 98.00 266 THR A N 1
ATOM 2009 C CA . THR A 1 266 ? -18.506 2.663 15.097 1.00 98.00 266 THR A CA 1
ATOM 2010 C C . THR A 1 266 ? -18.962 3.798 14.193 1.00 98.00 266 THR A C 1
ATOM 2012 O O . THR A 1 266 ? -18.889 4.960 14.585 1.00 98.00 266 THR A O 1
ATOM 2015 N N . ASN A 1 267 ? -19.454 3.459 12.998 1.00 97.31 267 ASN A N 1
ATOM 2016 C CA . ASN A 1 267 ? -19.934 4.420 11.993 1.00 97.31 267 ASN A CA 1
ATOM 2017 C C . ASN A 1 267 ? -18.908 5.509 11.614 1.00 97.31 267 ASN A C 1
ATOM 2019 O O . ASN A 1 267 ? -19.267 6.678 11.443 1.00 97.31 267 ASN A O 1
ATOM 2023 N N . VAL A 1 268 ? -17.639 5.127 11.463 1.00 97.88 268 VAL A N 1
ATOM 2024 C CA . VAL A 1 268 ? -16.552 6.042 11.086 1.00 97.88 268 VAL A CA 1
ATOM 2025 C C . VAL A 1 268 ? -16.734 6.469 9.629 1.00 97.88 268 VAL A C 1
ATOM 2027 O O . VAL A 1 268 ? -16.861 5.619 8.751 1.00 97.88 268 VAL A O 1
ATOM 2030 N N . GLN A 1 269 ? -16.781 7.776 9.375 1.00 96.38 269 GLN A N 1
ATOM 2031 C CA . GLN A 1 269 ? -16.940 8.343 8.030 1.00 96.38 269 GLN A CA 1
ATOM 2032 C C . GLN A 1 269 ? -15.585 8.431 7.297 1.00 96.38 269 GLN A C 1
ATOM 2034 O O . GLN A 1 269 ? -14.552 8.450 7.970 1.00 96.38 269 GLN A O 1
ATOM 2039 N N . PRO A 1 270 ? -15.574 8.513 5.951 1.00 94.56 270 PRO A N 1
ATOM 2040 C CA . PRO A 1 270 ? -14.373 8.798 5.169 1.00 94.56 270 PRO A CA 1
ATOM 2041 C C . PRO A 1 270 ? -13.648 10.064 5.649 1.00 94.56 270 PRO A C 1
ATOM 2043 O O . PRO A 1 270 ? -14.287 11.021 6.095 1.00 94.56 270 PRO A O 1
ATOM 2046 N N . GLY A 1 271 ? -12.322 10.075 5.520 1.00 91.69 271 GLY A N 1
ATOM 2047 C CA . GLY A 1 271 ? -11.450 11.191 5.886 1.00 91.69 271 GLY A CA 1
ATOM 2048 C C . GLY A 1 271 ? -10.359 10.821 6.892 1.00 91.69 271 GLY A C 1
ATOM 2049 O O . GLY A 1 271 ? -10.136 9.654 7.218 1.00 91.69 271 GLY A O 1
ATOM 2050 N N . ALA A 1 272 ? -9.651 11.836 7.385 1.00 91.75 272 ALA A N 1
ATOM 2051 C CA . ALA A 1 272 ? -8.592 11.663 8.373 1.00 91.75 272 ALA A CA 1
ATOM 2052 C C . ALA A 1 272 ? -9.156 11.633 9.801 1.00 91.75 272 ALA A C 1
ATOM 2054 O O . ALA A 1 272 ? -9.899 12.529 10.208 1.00 91.75 272 ALA A O 1
ATOM 2055 N N . ILE A 1 273 ? -8.757 10.631 10.585 1.00 94.50 273 ILE A N 1
ATOM 2056 C CA . ILE A 1 273 ? -9.120 10.502 11.997 1.00 94.50 273 ILE A CA 1
ATOM 2057 C C . ILE A 1 273 ? -7.888 10.284 12.881 1.00 94.50 273 ILE A C 1
ATOM 2059 O O . ILE A 1 273 ? -6.829 9.823 12.442 1.00 94.50 273 ILE A O 1
ATOM 2063 N N . ARG A 1 274 ? -8.045 10.599 14.167 1.00 95.25 274 ARG A N 1
ATOM 2064 C CA . ARG A 1 274 ? -7.075 10.278 15.216 1.00 95.25 274 ARG A CA 1
ATOM 2065 C C . ARG A 1 274 ? -7.737 9.435 16.295 1.00 95.25 274 ARG A C 1
ATOM 2067 O O . ARG A 1 274 ? -8.838 9.763 16.732 1.00 95.25 274 ARG A O 1
ATOM 2074 N N . ILE A 1 275 ? -7.060 8.372 16.719 1.00 96.88 275 ILE A N 1
ATOM 2075 C CA . ILE A 1 275 ? -7.505 7.486 17.796 1.00 96.88 275 ILE A CA 1
ATOM 2076 C C . ILE A 1 275 ? -6.444 7.490 18.893 1.00 96.88 275 ILE A C 1
ATOM 2078 O O . ILE A 1 275 ? -5.282 7.182 18.635 1.00 96.88 275 ILE A O 1
ATOM 2082 N N . THR A 1 276 ? -6.856 7.825 20.110 1.00 97.00 276 THR A N 1
ATOM 2083 C CA . THR A 1 276 ? -5.998 7.801 21.298 1.00 97.00 276 THR A CA 1
ATOM 2084 C C . THR A 1 276 ? -6.228 6.503 22.071 1.00 97.00 276 THR A C 1
ATOM 2086 O O . THR A 1 276 ? -7.354 6.005 22.128 1.00 97.00 276 THR A O 1
ATOM 2089 N N . GLU A 1 277 ? -5.162 5.930 22.623 1.00 96.19 277 GLU A N 1
ATOM 2090 C CA . GLU A 1 277 ? -5.241 4.772 23.518 1.00 96.19 277 GLU A CA 1
ATOM 2091 C C . GLU A 1 277 ? -5.957 5.159 24.819 1.00 96.19 277 GLU A C 1
ATOM 2093 O O . GLU A 1 277 ? -5.676 6.217 25.378 1.00 96.19 277 GLU A O 1
ATOM 2098 N N . GLU A 1 278 ? -6.884 4.319 25.287 1.00 86.31 278 GLU A N 1
ATOM 2099 C CA . GLU A 1 278 ? -7.674 4.553 26.511 1.00 86.31 278 GLU A CA 1
ATOM 2100 C C . GLU A 1 278 ? -7.140 3.777 27.723 1.00 86.31 278 GLU A C 1
ATOM 2102 O O . GLU A 1 278 ? -6.635 2.642 27.545 1.00 86.31 278 GLU A O 1
#

Radius of gyration: 22.77 Å; Cα contacts (8 Å, |Δi|>4): 559; chains: 1; bounding box: 63×44×67 Å

Foldseek 3Di:
DDPVPRDDDDCCVVQQNDDDWAFAFDWDWDCQLLQQHTKIWTFAWDDTDDDDQAPQPVVNVVCVVQVVPPVDDDDDDDDDDDDDDDDDDDDDDDDDDDDDDVVVVVQQPDDPPPDRWRTDQQRDKIWIWDDPVPSHTHTCCVVQVVIDRARWHDWEFAPPVQPLGTKIKTAGDDDIPVDDDDRIDIGDGPNDFFKEWEFEQEDPAPGRQQQKWKWFAQPPDIHIDGQHQDDGPDGYRGTDMHRNGPGQFTQKIWIQGPVRAIDIDGRHGGHYDYDYGD

pLDDT: mean 74.18, std 23.22, range [25.3, 98.44]

Secondary structure (DSSP, 8-state):
-B-SSS-B---TTTTT----S-B-SB-EEE-TTSSSS-EEEE-B-S---S--S---HHHHHHHHHHHHHHS------------------------SSSPPPHHHHHHTT-EETTEE-S-S-TTPPPEEEEE-SSS-EEE-TTTTT----S-EEEEEEE-SSSSSS-EEEEEEPPPPTT----SEEEE------EEEEEEEE-SSS-TT-TTPEEEEEETTEEEEEE--S-BTTB---SSEEEEEET-S-EEEEEEE-TTS-EEEEEEEPSEEEEEE--

Solvent-accessible surface area (backbone atoms only — not comparable to full-atom values): 16511 Å² total; per-residue (Å²): 85,79,72,85,76,90,46,70,52,90,47,48,64,80,22,50,64,66,72,93,75,44,67,23,93,31,61,41,79,39,45,70,72,16,63,50,51,65,18,41,38,38,27,18,18,80,53,60,82,82,95,73,81,68,84,48,71,57,56,45,50,49,45,74,73,47,42,84,73,72,68,58,94,71,79,90,80,90,82,91,85,84,88,86,90,80,89,92,87,84,83,81,86,86,83,86,89,70,81,74,58,68,70,60,52,51,59,73,65,39,54,69,80,94,45,80,50,77,58,61,38,90,62,41,55,21,40,26,30,42,51,72,85,80,75,33,36,44,68,42,12,68,85,68,70,65,36,40,57,60,40,20,28,34,53,30,64,38,51,86,83,71,80,56,53,56,18,41,39,35,35,35,50,80,63,29,98,91,52,86,74,70,54,61,49,77,46,79,62,81,73,88,55,32,22,33,36,38,36,43,38,31,70,89,36,56,53,58,28,60,66,17,40,38,38,36,31,40,88,92,46,75,42,79,41,66,19,51,72,63,58,86,93,36,65,50,78,57,32,40,79,42,26,41,31,90,46,78,43,32,54,35,39,37,39,39,40,70,72,68,49,74,48,77,50,64,66,44,57,62,36,80,48,77,50,66,60,125

Nearest PDB structures (foldseek):
  9etn-assembly1_A  TM=4.758E-01  e=1.556E-08  Mus musculus
  8qox-assembly1_X  TM=4.590E-01  e=8.696E-01  Sulfolobus acidocaldarius DSM 639
  1fg9-assembly1_E  TM=3.315E-01  e=1.215E+00  Homo sapiens
  3fg1-assembly1_A  TM=4.551E-01  e=8.086E+00  Plexaura homomalla
  4yep-assembly1_B  TM=1.819E-01  e=8.550E+00  Homo sapiens

=== Feature glossary ===
Annotated list of the representations used here:

Nearest PDB structures. The Foldseek neighbor list gives the closest experimentally determined structures in the PDB, ranked by structural alignment. TM-score near 1 means near-identical fold; near 0.3 means only rough topology match. This is how one finds what a novel AlphaFold prediction most resembles in the solved-structure universe.

Foldseek 3Di. Foldseek's 3Di representation compresses backbone geometry into a per-residue letter drawn from a learned twenty-state alphabet. It captures the tertiary interaction pattern around each residue — which residues are packed against it in space, regardless of where they are in sequence.

Radius of gyration, Cα contacts, bounding box. Radius of gyration (Rg) is the root-mean-square distance of Cα atoms from their centroid — a single number for overall size and compactness. A globular domain of N residues has Rg ≈ 2.2·N^0.38 Å; an extended or disordered chain has a much larger Rg. The Cα contact count is the number of residue pairs whose Cα atoms are within 8 Å and are more than four positions apart in sequence — a standard proxy for tertiary packing density. The bounding box is the smallest axis-aligned box enclosing all Cα atoms.

InterPro / GO / CATH / organism. The annotation block draws on four external resources. InterPro: which protein families and domains the sequence belongs to. GO: standardized terms for what the protein does, what process it participates in, and where in the cell it acts. CATH: which structural fold it has in the CATH hierarchy. Organism: the species of origin.

mmCIF coordinates. The mmCIF block holds the 3D Cartesian coordinates of each backbone atom (N, Cα, C, O) in ångströms. mmCIF is the PDB's canonical archive format — a tagged-loop text representation of the atomic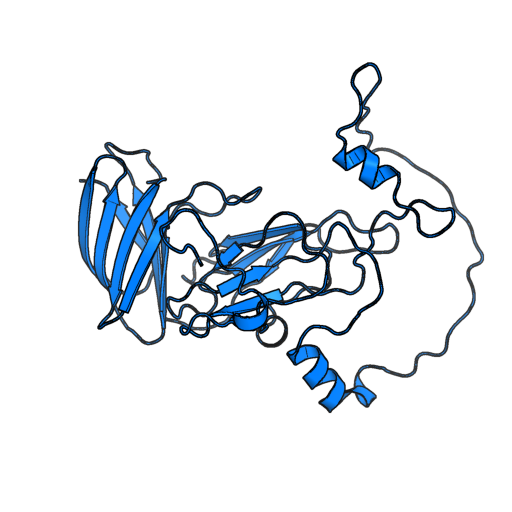 model.

pLDDT. pLDDT is the predicted lDDT-Cα score: AlphaFold's confidence that the local environment of each residue (all inter-atomic distances within 15 Å) is correctly placed. It is a per-residue number between 0 and 100, with higher meaning more reliable.

Backbone torsions (φ/ψ). φ (phi) and ψ (psi) are the two rotatable backbone dihedrals per residue: φ is the C(i-1)–N–Cα–C torsion, ψ is the N–Cα–C–N(i+1) torsion, both in degrees on (−180°, 180°]. α-helical residues cluster near (−60°, −45°); β-strand residues near (−120°, +130°). A Ramachandran plot is simply a scatter of (φ, ψ) for every residue.

B-factor. For experimental (PDB) structures, the B-factor (temperature factor) quantifies the positional spread of each atom in the crystal — a combination of thermal vibration and static disorder — in units of Å². High B-factors mark flexible loops or poorly resolved regions; low B-factors mark the rigid, well-ordered core.

Secondary structure (3-state, P-SEA). SS3 is a coarse helix/strand/coil call (letters a/b/c) made by the P-SEA algorithm from inter-Cα distances and dihedrals. It is less detailed than DSSP but needs only Cα positions.

Predicted aligned error. Predicted aligned error is AlphaFold's pairwise confidence. Unlike pLDDT (per-residue), PAE is per-residue-pair and captures whether two parts of the structure are correctly placed relative to each other. Units are ångströms of expected positional error.

Solvent-accessible surface area. Solvent-accessible surface area (SASA) is the area in Å² traced out by the centre of a 1.4 Å probe sphere (a water molecule) rolled over the protein's van der Waals surface (Shrake–Rupley / Lee–Richards construction). Buried residues have near-zero SASA; fully exposed residues can exceed 200 Å². The total SASA scales roughly with the number of surface residues.

Secondary structure (8-state, DSSP). The SS8 string is DSSP's per-residue secondary-structure call. α-helix (H) means an i→i+4 H-bond ladder; β-strand (E) means the residue participates in a β-sheet; 3₁₀ (G) and π (I) are tighter and wider helices; T/S are turns/bends; '-' is loop.

Rendered structure images. Structure images are PyMOL renders from six orthogonal camera directions. Cartoon representation draws helices as coils and strands as arrows; sticks shows the backbone as bonds; surface shows the solvent-excluded envelope. Rainbow coloring maps sequence position to hue (blue→red, N→C); chain coloring assigns a distinct color per polypeptide.

Sequence. The amino-acid sequence is the protein's primary structure: the linear order of residues from the N-terminus to the C-terminus, written in one-letter code. Everything else here — the 3D coordinates, the secondary structure, the domain annotations — is ultimately a consequence of this string.

Contact-map, Ramachandran, and PAE plots. Three diagnostic plots accompany the record. The Cα contact map visualizes the tertiary structure as a 2D adjacency matrix (8 Å cutoff, sequence-local contacts suppressed). The Ramachandran plot shows the distribution of backbone (φ, ψ) torsions, with points in the α and β basins reflecting secondary structure content. The PAE plot shows AlphaFold's inter-residue confidence as a color matrix.